Protein AF-A0A024GFX6-F1 (afdb_monomer)

Solvent-accessible surface area (backbone atoms only — not comparable to full-atom values): 13410 Å² total; per-residue (Å²): 138,88,84,83,83,80,88,78,86,77,77,86,71,63,86,70,46,44,79,55,97,94,45,76,42,75,57,79,77,68,78,72,78,70,78,73,74,73,52,73,66,58,54,52,51,52,53,50,51,52,50,54,50,50,56,48,51,53,51,51,54,51,51,52,51,52,52,48,54,50,50,52,56,51,50,51,54,49,51,52,52,52,52,52,50,50,53,52,49,54,58,47,53,54,50,50,55,50,50,52,53,52,50,52,54,51,49,54,49,51,53,53,51,52,52,53,50,55,51,52,49,53,51,51,52,53,51,52,53,52,51,54,51,52,51,52,52,49,54,49,50,55,50,52,53,51,51,52,53,51,50,51,52,49,51,55,53,53,54,66,69,62,71,79,75,75,94,71,88,74,75,86,76,79,58,72,63,56,58,52,51,51,54,50,52,56,48,52,52,51,52,51,50,52,52,52,52,51,53,51,48,54,50,51,53,51,52,52,51,51,53,53,50,53,54,53,54,53,56,53,61,56,64,67,66,73,77,79,125

Secondary structure (DSSP, 8-state):
------------PPTTEEEETTEEEE---PPP-------HHHHHHHHHHHHHHHHHHHHHHHHHHHHHHHHHHHHHHHHHHHHHHHHHHHHHHHHHHHHHHHHHHHHHHHHHHHHHHHHHHHHHHHHHHHHHHHHHHHHHHHHHHHHHHHHHHHHHHHHHHS-S-------TTSSHHHHHHHHHHHHHHHHHHHHHHHHHHHHHHHHHHHHHHHHHHHHHHHHHTTS--

Sequence (229 aa):
MNTRQTTRNSRLTPANMRRVGGGYVPIQEQPHQRTRAATPATTKTELQRLREENESLRREIGHLRASKAQTESAFTRQNDALVELSKMNEAQTVRLEQHEAEAAAQKKCIEKLAVQLKTTVAELEARTVSLKQVQTEHQHAVRLLGEYRQQLKQVSTSSLMATKGPDTEIDGDSSPNFYKKLNRALRLENDELHHKVEELRKTIEHLQRQIKQLLKSSQQTINVGSRNS

Radius of gyration: 64.63 Å; Cα contacts (8 Å, |Δi|>4): 14; chains: 1; bounding box: 142×54×161 Å

Mean predicted aligned error: 20.5 Å

Organism: NCBI:txid65357

Structure (mmCIF, N/CA/C/O backbone):
data_AF-A0A024GFX6-F1
#
_entry.id   AF-A0A024GFX6-F1
#
loop_
_atom_site.group_PDB
_atom_site.id
_atom_site.type_symbol
_atom_site.label_atom_id
_atom_site.label_alt_id
_atom_site.label_comp_id
_atom_site.label_asym_id
_atom_site.label_entity_id
_atom_site.label_seq_id
_atom_site.pdbx_PDB_ins_code
_atom_site.Cartn_x
_atom_site.Cartn_y
_atom_site.Cartn_z
_atom_site.occupancy
_atom_site.B_iso_or_equiv
_atom_site.auth_seq_id
_atom_site.auth_comp_id
_atom_site.auth_asym_id
_atom_site.auth_atom_id
_atom_site.pdbx_PDB_model_num
ATOM 1 N N . MET A 1 1 ? 54.814 -9.010 -28.041 1.00 40.53 1 MET A N 1
ATOM 2 C CA . MET A 1 1 ? 54.866 -9.731 -29.332 1.00 40.53 1 MET A CA 1
ATOM 3 C C . MET A 1 1 ? 56.294 -9.671 -29.852 1.00 40.53 1 MET A C 1
ATOM 5 O O . MET A 1 1 ? 56.828 -8.580 -29.979 1.00 40.53 1 MET A O 1
ATOM 9 N N . ASN A 1 2 ? 56.923 -10.834 -30.036 1.00 37.00 2 ASN A N 1
ATOM 10 C CA . ASN A 1 2 ? 58.347 -10.996 -30.353 1.00 37.00 2 ASN A CA 1
ATOM 11 C C . ASN A 1 2 ? 58.644 -10.745 -31.839 1.00 37.00 2 ASN A C 1
ATOM 13 O O . ASN A 1 2 ? 58.038 -11.381 -32.698 1.00 37.00 2 ASN A O 1
ATOM 17 N N . THR A 1 3 ? 59.637 -9.908 -32.136 1.00 44.75 3 THR A N 1
ATOM 18 C CA . THR A 1 3 ? 60.224 -9.734 -33.472 1.00 44.75 3 THR A CA 1
ATOM 19 C C . THR A 1 3 ? 61.519 -10.545 -33.579 1.00 44.75 3 THR A C 1
ATOM 21 O O . THR A 1 3 ? 62.541 -10.204 -32.990 1.00 44.75 3 THR A O 1
ATOM 24 N N . ARG A 1 4 ? 61.500 -11.651 -34.335 1.00 43.41 4 ARG A N 1
ATOM 25 C CA . ARG A 1 4 ? 62.720 -12.380 -34.721 1.00 43.41 4 ARG A CA 1
ATOM 26 C C . ARG A 1 4 ? 63.281 -11.785 -36.013 1.00 43.41 4 ARG A C 1
ATOM 28 O O . ARG A 1 4 ? 62.739 -12.022 -37.087 1.00 43.41 4 ARG A O 1
ATOM 35 N N . GLN A 1 5 ? 64.383 -11.047 -35.900 1.00 47.66 5 GLN A N 1
ATOM 36 C CA . GLN A 1 5 ? 65.287 -10.776 -37.018 1.00 47.66 5 GLN A CA 1
ATOM 37 C C . GLN A 1 5 ? 66.110 -12.037 -37.307 1.00 47.66 5 GLN A C 1
ATOM 39 O O . GLN A 1 5 ? 66.784 -12.559 -36.422 1.00 47.66 5 GLN A O 1
ATOM 44 N N . THR A 1 6 ? 66.072 -12.529 -38.544 1.00 42.03 6 THR A N 1
ATOM 45 C CA . THR A 1 6 ? 67.002 -13.557 -39.028 1.00 42.03 6 THR A CA 1
ATOM 46 C C . THR A 1 6 ? 68.035 -12.912 -39.941 1.00 42.03 6 THR A C 1
ATOM 48 O O . THR A 1 6 ? 67.744 -12.582 -41.091 1.00 42.03 6 THR A O 1
ATOM 51 N N . THR A 1 7 ? 69.249 -12.749 -39.425 1.00 46.62 7 THR A N 1
ATOM 52 C CA . THR A 1 7 ? 70.441 -12.316 -40.157 1.00 46.62 7 THR A CA 1
ATOM 53 C C . THR A 1 7 ? 70.895 -13.449 -41.077 1.00 46.62 7 THR A C 1
ATOM 55 O O . THR A 1 7 ? 71.325 -14.505 -40.613 1.00 46.62 7 THR A O 1
ATOM 58 N N . ARG A 1 8 ? 70.776 -13.271 -42.397 1.00 42.00 8 ARG A N 1
ATOM 59 C CA . ARG A 1 8 ? 71.297 -14.225 -43.385 1.00 42.00 8 ARG A CA 1
ATOM 60 C C . ARG A 1 8 ? 72.692 -13.769 -43.808 1.00 42.00 8 ARG A C 1
ATOM 62 O O . ARG A 1 8 ? 72.832 -12.751 -44.474 1.00 42.00 8 ARG A O 1
ATOM 69 N N . ASN A 1 9 ? 73.708 -14.537 -43.420 1.00 49.75 9 ASN A N 1
ATOM 70 C CA . ASN A 1 9 ? 75.088 -14.375 -43.878 1.00 49.75 9 ASN A CA 1
ATOM 71 C C . ASN A 1 9 ? 75.155 -14.529 -45.408 1.00 49.75 9 ASN A C 1
ATOM 73 O O . ASN A 1 9 ? 75.018 -15.640 -45.928 1.00 49.75 9 ASN A O 1
ATOM 77 N N . SER A 1 10 ? 75.368 -13.432 -46.133 1.00 49.09 10 SER A N 1
ATOM 78 C CA . SER A 1 10 ? 75.636 -13.440 -47.571 1.00 49.09 10 SER A CA 1
ATOM 79 C C . SER A 1 10 ? 77.120 -13.727 -47.812 1.00 49.09 10 SER A C 1
ATOM 81 O O . SER A 1 10 ? 77.988 -12.872 -47.653 1.00 49.09 10 SER A O 1
ATOM 83 N N . ARG A 1 11 ? 77.440 -14.961 -48.214 1.00 57.34 11 ARG A N 1
ATOM 84 C CA . ARG A 1 11 ? 78.727 -15.236 -48.865 1.00 57.34 11 ARG A CA 1
ATOM 85 C C . ARG A 1 11 ? 78.714 -14.526 -50.219 1.00 57.34 11 ARG A C 1
ATOM 87 O O . ARG A 1 11 ? 77.832 -14.793 -51.029 1.00 57.34 11 ARG A O 1
ATOM 94 N N . LEU A 1 12 ? 79.670 -13.620 -50.417 1.00 60.59 12 LEU A N 1
ATOM 95 C CA . LEU A 1 12 ? 79.887 -12.835 -51.634 1.00 60.59 12 LEU A CA 1
ATOM 96 C C . LEU A 1 12 ? 79.920 -13.746 -52.873 1.00 60.59 12 LEU A C 1
ATOM 98 O O . LEU A 1 12 ? 80.906 -14.436 -53.128 1.00 60.59 12 LEU A O 1
ATOM 102 N N . THR A 1 13 ? 78.833 -13.765 -53.638 1.00 59.84 13 THR A N 1
ATOM 103 C CA . THR A 1 13 ? 78.826 -14.264 -55.015 1.00 59.84 13 THR A CA 1
ATOM 104 C C . THR A 1 13 ? 79.427 -13.185 -55.921 1.00 59.84 13 THR A C 1
ATOM 106 O O . THR A 1 13 ? 78.958 -12.045 -55.851 1.00 59.84 13 THR A O 1
ATOM 109 N N . PRO A 1 14 ? 80.423 -13.495 -56.771 1.00 65.38 14 PRO A N 1
ATOM 110 C CA . PRO A 1 14 ? 80.901 -12.562 -57.790 1.00 65.38 14 PRO A CA 1
ATOM 111 C C . PRO A 1 14 ? 79.747 -12.120 -58.703 1.00 65.38 14 PRO A C 1
ATOM 113 O O . PRO A 1 14 ? 78.907 -12.940 -59.081 1.00 65.38 14 PRO A O 1
ATOM 116 N N . ALA A 1 15 ? 79.685 -10.827 -59.030 1.00 67.12 15 ALA A N 1
ATOM 117 C CA . ALA A 1 15 ? 78.622 -10.264 -59.863 1.00 67.12 15 ALA A CA 1
ATOM 118 C C . ALA A 1 15 ? 78.556 -10.955 -61.242 1.00 67.12 15 ALA A C 1
ATOM 120 O O . ALA A 1 15 ? 79.584 -11.312 -61.813 1.00 67.12 15 ALA A O 1
ATOM 121 N N . ASN A 1 16 ? 77.341 -11.142 -61.770 1.00 67.69 16 ASN A N 1
ATOM 122 C CA . ASN A 1 16 ? 77.052 -11.744 -63.084 1.00 67.69 16 ASN A CA 1
ATOM 123 C C . ASN A 1 16 ? 77.516 -13.199 -63.282 1.00 67.69 16 ASN A C 1
ATOM 125 O O . ASN A 1 16 ? 77.673 -13.663 -64.412 1.00 67.69 16 ASN A O 1
ATOM 129 N N . MET A 1 17 ? 77.682 -13.959 -62.197 1.00 79.25 17 MET A N 1
ATOM 130 C CA . MET A 1 17 ? 77.983 -15.388 -62.259 1.00 79.25 17 MET A CA 1
ATOM 131 C C . MET A 1 17 ? 76.970 -16.216 -61.472 1.00 79.25 17 MET A C 1
ATOM 133 O O . MET A 1 17 ? 76.543 -15.838 -60.382 1.00 79.25 17 MET A O 1
ATOM 137 N N . ARG A 1 18 ? 76.618 -17.393 -61.997 1.00 76.06 18 ARG A N 1
ATOM 138 C CA . ARG A 1 18 ? 75.815 -18.393 -61.281 1.00 76.06 18 ARG A CA 1
ATOM 139 C C . ARG A 1 18 ? 76.689 -19.571 -60.868 1.00 76.06 18 ARG A C 1
ATOM 141 O O . ARG A 1 18 ? 77.582 -19.974 -61.610 1.00 76.06 18 ARG A O 1
ATOM 148 N N . ARG A 1 19 ? 76.435 -20.150 -59.694 1.00 77.62 19 ARG A N 1
ATOM 149 C CA . ARG A 1 19 ? 77.153 -21.345 -59.233 1.00 77.62 19 ARG A CA 1
ATOM 150 C C . ARG A 1 19 ? 76.508 -22.597 -59.827 1.00 77.62 19 ARG A C 1
ATOM 152 O O . ARG A 1 19 ? 75.312 -22.802 -59.644 1.00 77.62 19 ARG A O 1
ATOM 159 N N . VAL A 1 20 ? 77.280 -23.434 -60.514 1.00 76.94 20 VAL A N 1
ATOM 160 C CA . VAL A 1 20 ? 76.805 -24.691 -61.117 1.00 76.94 20 VAL A CA 1
ATOM 161 C C . VAL A 1 20 ? 77.863 -25.764 -60.874 1.00 76.94 20 VAL A C 1
ATOM 163 O O . VAL A 1 20 ? 79.030 -25.541 -61.178 1.00 76.94 20 VAL A O 1
ATOM 166 N N . GLY A 1 21 ? 77.488 -26.896 -60.270 1.00 66.69 21 GLY A N 1
ATOM 167 C CA . GLY A 1 21 ? 78.382 -28.056 -60.122 1.00 66.69 21 GLY A CA 1
ATOM 168 C C . GLY A 1 21 ? 79.762 -27.757 -59.515 1.00 66.69 21 GLY A C 1
ATOM 169 O O . GLY A 1 21 ? 80.767 -28.213 -60.037 1.00 66.69 21 GLY A O 1
ATOM 170 N N . GLY A 1 22 ? 79.833 -26.958 -58.444 1.00 75.31 22 GLY A N 1
ATOM 171 C CA . GLY A 1 22 ? 81.088 -26.686 -57.725 1.00 75.31 22 GLY A CA 1
ATOM 172 C C . GLY A 1 22 ? 81.891 -25.462 -58.192 1.00 75.31 22 GLY A C 1
ATOM 173 O O . GLY A 1 22 ? 82.707 -24.983 -57.407 1.00 75.31 22 GLY A O 1
ATOM 174 N N . GLY A 1 23 ? 81.603 -24.890 -59.368 1.00 74.25 23 GLY A N 1
ATOM 175 C CA . GLY A 1 23 ? 82.253 -23.680 -59.901 1.00 74.25 23 GLY A CA 1
ATOM 176 C C . GLY A 1 23 ? 81.279 -22.532 -60.203 1.00 74.25 23 GLY A C 1
ATOM 177 O O . GLY A 1 23 ? 80.060 -22.708 -60.153 1.00 74.25 23 GLY A O 1
ATOM 178 N N . TYR A 1 24 ? 81.811 -21.343 -60.501 1.00 82.94 24 TYR A N 1
ATOM 179 C CA . TYR A 1 24 ? 81.032 -20.197 -60.987 1.00 82.94 24 TYR A CA 1
ATOM 180 C C . TYR A 1 24 ? 81.114 -20.119 -62.514 1.00 82.94 24 TYR A C 1
ATOM 182 O O . TYR A 1 24 ? 82.201 -20.205 -63.077 1.00 82.94 24 TYR A O 1
ATOM 190 N N . VAL A 1 25 ? 79.969 -19.936 -63.176 1.00 78.44 25 VAL A N 1
ATOM 191 C CA . VAL A 1 25 ? 79.850 -19.811 -64.640 1.00 78.44 25 VAL A CA 1
ATOM 192 C C . VAL A 1 25 ? 79.197 -18.460 -64.978 1.00 78.44 25 VAL A C 1
ATOM 194 O O . VAL A 1 25 ? 78.255 -18.081 -64.270 1.00 78.44 25 VAL A O 1
ATOM 197 N N . PRO A 1 26 ? 79.662 -17.716 -66.006 1.00 74.25 26 PRO A N 1
ATOM 198 C CA . PRO A 1 26 ? 79.054 -16.445 -66.394 1.00 74.25 26 PRO A CA 1
ATOM 199 C C . PRO A 1 26 ? 77.568 -16.618 -66.710 1.00 74.25 26 PRO A C 1
ATOM 201 O O . PRO A 1 26 ? 77.172 -17.576 -67.381 1.00 74.25 26 PRO A O 1
ATOM 204 N N . ILE A 1 27 ? 76.736 -15.705 -66.214 1.00 70.88 27 ILE A N 1
ATOM 205 C CA . ILE A 1 27 ? 75.332 -15.643 -66.611 1.00 70.88 27 ILE A CA 1
ATOM 206 C C . ILE A 1 27 ? 75.324 -15.118 -68.042 1.00 70.88 27 ILE A C 1
ATOM 208 O O . ILE A 1 27 ? 75.623 -13.954 -68.288 1.00 70.88 27 ILE A O 1
ATOM 212 N N . GLN A 1 28 ? 75.018 -15.998 -68.993 1.00 62.50 28 GLN A N 1
ATOM 213 C CA . GLN A 1 28 ? 74.707 -15.592 -70.354 1.00 62.50 28 GLN A CA 1
ATOM 214 C C . GLN A 1 28 ? 73.426 -14.758 -70.261 1.00 62.50 28 GLN A C 1
ATOM 216 O O . GLN A 1 28 ? 72.348 -15.302 -70.012 1.00 62.50 28 GLN A O 1
ATOM 221 N N . GLU A 1 29 ? 73.561 -13.434 -70.346 1.00 55.00 29 GLU A N 1
ATOM 222 C CA . GLU A 1 29 ? 72.419 -12.532 -70.404 1.00 55.00 29 GLU A CA 1
ATOM 223 C C . GLU A 1 29 ? 71.609 -12.907 -71.643 1.00 55.00 29 GLU A C 1
ATOM 225 O O . GLU A 1 29 ? 71.983 -12.610 -72.778 1.00 55.00 29 GLU A O 1
ATOM 230 N N . GLN A 1 30 ? 70.496 -13.611 -71.432 1.00 57.03 30 GLN A N 1
ATOM 231 C CA . GLN A 1 30 ? 69.455 -13.631 -72.442 1.00 57.03 30 GLN A CA 1
ATOM 232 C C . GLN A 1 30 ? 69.070 -12.170 -72.690 1.00 57.03 30 GLN A C 1
ATOM 234 O O . GLN A 1 30 ? 68.869 -11.435 -71.710 1.00 57.03 30 GLN A O 1
ATOM 239 N N . PRO A 1 31 ? 68.980 -11.729 -73.960 1.00 50.41 31 PRO A N 1
ATOM 240 C CA . PRO A 1 31 ? 68.500 -10.394 -74.259 1.00 50.41 31 PRO A CA 1
ATOM 241 C C . PRO A 1 31 ? 67.166 -10.256 -73.548 1.00 50.41 31 PRO A C 1
ATOM 243 O O . PRO A 1 31 ? 66.244 -11.043 -73.784 1.00 50.41 31 PRO A O 1
ATOM 246 N N . HIS A 1 32 ? 67.120 -9.319 -72.601 1.00 52.97 32 HIS A N 1
ATOM 247 C CA . HIS A 1 32 ? 65.930 -9.046 -71.825 1.00 52.97 32 HIS A CA 1
ATOM 248 C C . HIS A 1 32 ? 64.797 -8.910 -72.828 1.00 52.97 32 HIS A C 1
ATOM 250 O O . HIS A 1 32 ? 64.875 -8.080 -73.741 1.00 52.97 32 HIS A O 1
ATOM 256 N N . GLN A 1 33 ? 63.781 -9.767 -72.709 1.00 48.31 33 GLN A N 1
ATOM 257 C CA . GLN A 1 33 ? 62.535 -9.534 -73.409 1.00 48.31 33 GLN A CA 1
ATOM 258 C C . GLN A 1 33 ? 62.101 -8.142 -72.978 1.00 48.31 33 GLN A C 1
ATOM 260 O O . GLN A 1 33 ? 61.698 -7.933 -71.834 1.00 48.31 33 GLN A O 1
ATOM 265 N N . ARG A 1 34 ? 62.297 -7.182 -73.890 1.00 44.53 34 ARG A N 1
ATOM 266 C CA . ARG A 1 34 ? 61.761 -5.833 -73.818 1.00 44.53 34 ARG A CA 1
ATOM 267 C C . ARG A 1 34 ? 60.374 -5.962 -73.226 1.00 44.53 34 ARG A C 1
ATOM 269 O O . ARG A 1 34 ? 59.524 -6.625 -73.824 1.00 44.53 34 ARG A O 1
ATOM 276 N N . THR A 1 35 ? 60.161 -5.324 -72.082 1.00 51.91 35 THR A N 1
ATOM 277 C CA . THR A 1 35 ? 58.836 -4.972 -71.592 1.00 51.91 35 THR A CA 1
ATOM 278 C C . THR A 1 35 ? 58.085 -4.436 -72.801 1.00 51.91 35 THR A C 1
ATOM 280 O O . THR A 1 35 ? 58.444 -3.390 -73.348 1.00 51.91 35 THR A O 1
ATOM 283 N N . ARG A 1 36 ? 57.153 -5.231 -73.333 1.00 50.00 36 ARG A N 1
ATOM 284 C CA . ARG A 1 36 ? 56.400 -4.870 -74.529 1.00 50.00 36 ARG A CA 1
ATOM 285 C C . ARG A 1 36 ? 55.643 -3.613 -74.124 1.00 50.00 36 ARG A C 1
ATOM 287 O O . ARG A 1 36 ? 54.762 -3.697 -73.273 1.00 50.00 36 ARG A O 1
ATOM 294 N N . ALA A 1 37 ? 56.056 -2.451 -74.633 1.00 53.38 37 ALA A N 1
ATOM 295 C CA . ALA A 1 37 ? 55.364 -1.203 -74.357 1.00 53.38 37 ALA A CA 1
ATOM 296 C C . ALA A 1 37 ? 53.901 -1.425 -74.742 1.00 53.38 37 ALA A C 1
ATOM 298 O O . ALA A 1 37 ? 53.610 -1.757 -75.895 1.00 53.38 37 ALA A O 1
ATOM 299 N N . ALA A 1 38 ? 53.010 -1.359 -73.752 1.00 58.19 38 ALA A N 1
ATOM 300 C CA . ALA A 1 38 ? 51.589 -1.516 -73.990 1.00 58.19 38 ALA A CA 1
ATOM 301 C C . ALA A 1 38 ? 51.191 -0.501 -75.064 1.00 58.19 38 ALA A C 1
ATOM 303 O O . ALA A 1 38 ? 51.520 0.683 -74.968 1.00 58.19 38 ALA A O 1
ATOM 304 N N . THR A 1 39 ? 50.540 -0.977 -76.121 1.00 60.91 39 THR A N 1
ATOM 305 C CA . THR A 1 39 ? 50.055 -0.110 -77.187 1.00 60.91 39 THR A CA 1
ATOM 306 C C . THR A 1 39 ? 49.143 0.969 -76.578 1.00 60.91 39 THR A C 1
ATOM 308 O O . THR A 1 39 ? 48.369 0.676 -75.665 1.00 60.91 39 THR A O 1
ATOM 311 N N . PRO A 1 40 ? 49.201 2.228 -77.049 1.00 67.75 40 PRO A N 1
ATOM 312 C CA . PRO A 1 40 ? 48.464 3.347 -76.445 1.00 67.75 40 PRO A CA 1
ATOM 313 C C . PRO A 1 40 ? 46.934 3.150 -76.393 1.00 67.75 40 PRO A C 1
ATOM 315 O O . PRO A 1 40 ? 46.244 3.793 -75.606 1.00 67.75 40 PRO A O 1
ATOM 318 N N . ALA A 1 41 ? 46.385 2.234 -77.197 1.00 70.44 41 ALA A N 1
ATOM 319 C CA . ALA A 1 41 ? 44.981 1.828 -77.130 1.00 70.44 41 ALA A CA 1
ATOM 320 C C . ALA A 1 41 ? 44.655 0.975 -75.885 1.00 70.44 41 ALA A C 1
ATOM 322 O O . ALA A 1 41 ? 43.596 1.138 -75.276 1.00 70.44 41 ALA A O 1
ATOM 323 N N . THR A 1 42 ? 45.566 0.094 -75.472 1.00 78.06 42 THR A N 1
ATOM 324 C CA . THR A 1 42 ? 45.395 -0.794 -74.312 1.00 78.06 42 THR A CA 1
ATOM 325 C C . THR A 1 42 ? 45.483 -0.006 -73.011 1.00 78.06 42 THR A C 1
ATOM 327 O O . THR A 1 42 ? 44.667 -0.203 -72.117 1.00 78.06 42 THR A O 1
ATOM 330 N N . THR A 1 43 ? 46.406 0.957 -72.930 1.00 81.88 43 THR A N 1
ATOM 331 C CA . THR A 1 43 ? 46.520 1.854 -71.768 1.00 81.88 43 THR A CA 1
ATOM 332 C C . THR A 1 43 ? 45.302 2.765 -71.628 1.00 81.88 43 THR A C 1
ATOM 334 O O . THR A 1 43 ? 44.813 2.963 -70.520 1.00 81.88 43 THR A O 1
ATOM 337 N N . LYS A 1 44 ? 44.756 3.275 -72.741 1.00 86.50 44 LYS A N 1
ATOM 338 C CA . LYS A 1 44 ? 43.519 4.071 -72.744 1.00 86.50 44 LYS A CA 1
ATOM 339 C C . LYS A 1 44 ? 42.309 3.270 -72.252 1.00 86.50 44 LYS A C 1
ATOM 341 O O . LYS A 1 44 ? 41.497 3.807 -71.504 1.00 86.50 44 LYS A O 1
ATOM 346 N N . THR A 1 45 ? 42.202 2.005 -72.659 1.00 89.25 45 THR A N 1
ATOM 347 C CA . THR A 1 45 ? 41.105 1.110 -72.252 1.00 89.25 45 THR A CA 1
ATOM 348 C C . THR A 1 45 ? 41.186 0.777 -70.763 1.00 89.25 45 THR A C 1
ATOM 350 O O . THR A 1 45 ? 40.194 0.897 -70.050 1.00 89.25 45 THR A O 1
ATOM 353 N N . GLU A 1 46 ? 42.381 0.451 -70.267 1.00 91.38 46 GLU A N 1
ATOM 354 C CA . GLU A 1 46 ? 42.596 0.176 -68.842 1.00 91.38 46 GLU A CA 1
ATOM 355 C C . GLU A 1 46 ? 42.318 1.411 -67.976 1.00 91.38 46 GLU A C 1
ATOM 357 O O . GLU A 1 46 ? 41.658 1.333 -66.945 1.00 91.38 46 GLU A O 1
ATOM 362 N N . LEU A 1 47 ? 42.744 2.589 -68.432 1.00 93.12 47 LEU A N 1
ATOM 363 C CA . LEU A 1 47 ? 42.505 3.836 -67.717 1.00 93.12 47 LEU A CA 1
ATOM 364 C C . LEU A 1 47 ? 41.011 4.201 -67.665 1.00 93.12 47 LEU A C 1
ATOM 366 O O . LEU A 1 47 ? 40.553 4.766 -66.673 1.00 93.12 47 LEU A O 1
ATOM 370 N N . GLN A 1 48 ? 40.238 3.856 -68.699 1.00 94.44 48 GLN A N 1
ATOM 371 C CA . GLN A 1 48 ? 38.782 4.002 -68.687 1.00 94.44 48 GLN A CA 1
ATOM 372 C C . GLN A 1 48 ? 38.124 3.048 -67.679 1.00 94.44 48 GLN A C 1
ATOM 374 O O . GLN A 1 48 ? 37.317 3.495 -66.866 1.00 94.44 48 GLN A O 1
ATOM 379 N N . ARG A 1 49 ? 38.531 1.773 -67.661 1.00 96.00 49 ARG A N 1
ATOM 380 C CA . ARG A 1 49 ? 38.054 0.787 -66.680 1.00 96.00 49 ARG A CA 1
ATOM 381 C C . ARG A 1 49 ? 38.330 1.236 -65.243 1.00 96.00 49 ARG A C 1
ATOM 383 O O . ARG A 1 49 ? 37.435 1.196 -64.406 1.00 96.00 49 ARG A O 1
ATOM 390 N N . LEU A 1 50 ? 39.539 1.729 -64.971 1.00 96.00 50 LEU A N 1
ATOM 391 C CA . LEU A 1 50 ? 39.908 2.240 -63.648 1.00 96.00 50 LEU A CA 1
ATOM 392 C C . LEU A 1 50 ? 39.074 3.459 -63.237 1.00 96.00 50 LEU A C 1
ATOM 394 O O . LEU A 1 50 ? 38.783 3.628 -62.054 1.00 96.00 50 LEU A O 1
ATOM 398 N N . ARG A 1 51 ? 38.675 4.324 -64.179 1.00 96.19 51 ARG A N 1
ATOM 399 C CA . ARG A 1 51 ? 37.761 5.441 -63.879 1.00 96.19 51 ARG A CA 1
ATOM 400 C C . ARG A 1 51 ? 36.383 4.935 -63.474 1.00 96.19 51 ARG A C 1
ATOM 402 O O . ARG A 1 51 ? 35.846 5.403 -62.477 1.00 96.19 51 ARG A O 1
ATOM 409 N N . GLU A 1 52 ? 35.839 3.975 -64.211 1.00 96.38 52 GLU A N 1
ATOM 410 C CA . GLU A 1 52 ? 34.536 3.373 -63.911 1.00 96.38 52 GLU A CA 1
ATOM 411 C C . GLU A 1 52 ? 34.543 2.651 -62.557 1.00 96.38 52 GLU A C 1
ATOM 413 O O . GLU A 1 52 ? 33.623 2.829 -61.756 1.00 96.38 52 GLU A O 1
ATOM 418 N N . GLU A 1 53 ? 35.613 1.914 -62.253 1.00 96.81 53 GLU A N 1
ATOM 419 C CA . GLU A 1 53 ? 35.812 1.266 -60.954 1.00 96.81 53 GLU A CA 1
ATOM 420 C C . GLU A 1 53 ? 35.910 2.290 -59.816 1.00 96.81 53 GLU A C 1
ATOM 422 O O . GLU A 1 53 ? 35.227 2.151 -58.803 1.00 96.81 53 GLU A O 1
ATOM 427 N N . ASN A 1 54 ? 36.674 3.374 -59.991 1.00 97.75 54 ASN A N 1
ATOM 428 C CA . ASN A 1 54 ? 36.757 4.444 -58.993 1.00 97.75 54 ASN A CA 1
ATOM 429 C C . ASN A 1 54 ? 35.402 5.119 -58.744 1.00 97.75 54 ASN A C 1
ATOM 431 O O . ASN A 1 54 ? 35.065 5.407 -57.596 1.00 97.75 54 ASN A O 1
ATOM 435 N N . GLU A 1 55 ? 34.605 5.358 -59.786 1.00 97.19 55 GLU A N 1
ATOM 436 C CA . GLU A 1 55 ? 33.252 5.905 -59.634 1.00 97.19 55 GLU A CA 1
ATOM 437 C C . GLU A 1 55 ? 32.290 4.910 -58.967 1.00 97.19 55 GLU A C 1
ATOM 439 O O . GLU A 1 55 ? 31.388 5.310 -58.226 1.00 97.19 55 GLU A O 1
ATOM 444 N N . SER A 1 56 ? 32.478 3.605 -59.178 1.00 97.88 56 SER A N 1
ATOM 445 C CA . SER A 1 56 ? 31.756 2.570 -58.431 1.00 97.88 56 SER A CA 1
ATOM 446 C C . SER A 1 56 ? 32.125 2.594 -56.945 1.00 97.88 56 SER A C 1
ATOM 448 O O . SER A 1 56 ? 31.242 2.706 -56.095 1.00 97.88 56 SER A O 1
ATOM 450 N N . LEU A 1 57 ? 33.422 2.591 -56.626 1.00 97.81 57 LEU A N 1
ATOM 451 C CA . LEU A 1 57 ? 33.923 2.633 -55.250 1.00 97.81 57 LEU A CA 1
ATOM 452 C C . LEU A 1 57 ? 33.498 3.913 -54.523 1.00 97.81 57 LEU A C 1
ATOM 454 O O . LEU A 1 57 ? 33.129 3.869 -53.353 1.00 97.81 57 LEU A O 1
ATOM 458 N N . ARG A 1 58 ? 33.492 5.066 -55.203 1.00 97.81 58 ARG A N 1
ATOM 459 C CA . ARG A 1 58 ? 33.002 6.332 -54.632 1.00 97.81 58 ARG A CA 1
ATOM 460 C C . ARG A 1 58 ? 31.536 6.246 -54.221 1.00 97.81 58 ARG A C 1
ATOM 462 O O . ARG A 1 58 ? 31.191 6.704 -53.131 1.00 97.81 58 ARG A O 1
ATOM 469 N N . ARG A 1 59 ? 30.687 5.648 -55.063 1.00 97.88 59 ARG A N 1
ATOM 470 C CA . ARG A 1 59 ? 29.268 5.424 -54.746 1.00 97.88 59 ARG A CA 1
ATOM 471 C C . ARG A 1 59 ? 29.109 4.474 -53.565 1.00 97.88 59 ARG A C 1
ATOM 473 O O . ARG A 1 59 ? 28.375 4.793 -52.634 1.00 97.88 59 ARG A O 1
ATOM 480 N N . GLU A 1 60 ? 29.840 3.363 -53.558 1.00 98.06 60 GLU A N 1
ATOM 481 C CA . GLU A 1 60 ? 29.813 2.394 -52.459 1.00 98.06 60 GLU A CA 1
ATOM 482 C C . GLU A 1 60 ? 30.264 3.015 -51.129 1.00 98.06 60 GLU A C 1
ATOM 484 O O . GLU A 1 60 ? 29.564 2.898 -50.125 1.00 98.06 60 GLU A O 1
ATOM 489 N N . ILE A 1 61 ? 31.363 3.776 -51.121 1.00 98.06 61 ILE A N 1
ATOM 490 C CA . ILE A 1 61 ? 31.819 4.528 -49.942 1.00 98.06 61 ILE A CA 1
ATOM 491 C C . ILE A 1 61 ? 30.739 5.511 -49.473 1.00 98.06 61 ILE A C 1
ATOM 493 O O . ILE A 1 61 ? 30.519 5.652 -48.268 1.00 98.06 61 ILE A O 1
ATOM 497 N N . GLY A 1 62 ? 30.056 6.184 -50.403 1.00 98.38 62 GLY A N 1
ATOM 498 C CA . GLY A 1 62 ? 28.919 7.052 -50.096 1.00 98.38 62 GLY A CA 1
ATOM 499 C C . GLY A 1 62 ? 27.791 6.304 -49.380 1.00 98.38 62 GLY A C 1
ATOM 500 O O . GLY A 1 62 ? 27.349 6.738 -48.313 1.00 98.38 62 GLY A O 1
ATOM 501 N N . HIS A 1 63 ? 27.380 5.150 -49.910 1.00 98.25 63 HIS A N 1
ATOM 502 C CA . HIS A 1 63 ? 26.357 4.298 -49.300 1.00 98.25 63 HIS A CA 1
ATOM 503 C C . HIS A 1 63 ? 26.773 3.778 -47.920 1.00 98.25 63 HIS A C 1
ATOM 505 O O . HIS A 1 63 ? 25.990 3.872 -46.975 1.00 98.25 63 HIS A O 1
ATOM 511 N N . LEU A 1 64 ? 28.011 3.299 -47.765 1.00 98.25 64 LEU A N 1
ATOM 512 C CA . LEU A 1 64 ? 28.526 2.807 -46.484 1.00 98.25 64 LEU A CA 1
ATOM 513 C C . LEU A 1 64 ? 28.572 3.913 -45.424 1.00 98.25 64 LEU A C 1
ATOM 515 O O . LEU A 1 64 ? 28.209 3.675 -44.274 1.00 98.25 64 LEU A O 1
ATOM 519 N N . ARG A 1 65 ? 28.961 5.140 -45.795 1.00 98.31 65 ARG A N 1
ATOM 520 C CA . ARG A 1 65 ? 28.937 6.294 -44.879 1.00 98.31 65 ARG A CA 1
ATOM 521 C C . ARG A 1 65 ? 27.520 6.648 -44.436 1.00 98.31 65 ARG A C 1
ATOM 523 O O . ARG A 1 65 ? 27.310 6.878 -43.249 1.00 98.31 65 ARG A O 1
ATOM 530 N N . ALA A 1 66 ? 26.562 6.664 -45.363 1.00 98.12 66 ALA A N 1
ATOM 531 C CA . ALA A 1 66 ? 25.162 6.930 -45.042 1.00 98.12 66 ALA A CA 1
ATOM 532 C C . ALA A 1 66 ? 24.576 5.839 -44.130 1.00 98.12 66 ALA A C 1
ATOM 534 O O . ALA A 1 66 ? 23.973 6.151 -43.104 1.00 98.12 66 ALA A O 1
ATOM 535 N N . SER A 1 67 ? 24.831 4.567 -44.453 1.00 98.12 67 SER A N 1
ATOM 536 C CA . SER A 1 67 ? 24.421 3.428 -43.626 1.00 98.12 67 SER A CA 1
ATOM 537 C C . SER A 1 67 ? 25.027 3.510 -42.226 1.00 98.12 67 SER A C 1
ATOM 539 O O . SER A 1 67 ? 24.317 3.314 -41.243 1.00 98.12 67 SER A O 1
ATOM 541 N N . LYS A 1 68 ? 26.319 3.845 -42.117 1.00 98.19 68 LYS A N 1
ATOM 542 C CA . LYS A 1 68 ? 26.998 4.025 -40.831 1.00 98.19 68 LYS A CA 1
ATOM 543 C C . LYS A 1 68 ? 26.333 5.125 -39.999 1.00 98.19 68 LYS A C 1
ATOM 545 O O . LYS A 1 68 ? 25.957 4.866 -38.859 1.00 98.19 68 LYS A O 1
ATOM 550 N N . ALA A 1 69 ? 26.115 6.305 -40.579 1.00 97.88 69 ALA A N 1
ATOM 551 C CA . ALA A 1 69 ? 25.464 7.421 -39.889 1.00 97.88 69 ALA A CA 1
ATOM 552 C C . ALA A 1 69 ? 24.044 7.061 -39.413 1.00 97.88 69 ALA A C 1
ATOM 554 O O . ALA A 1 69 ? 23.643 7.412 -38.302 1.00 97.88 69 ALA A O 1
ATOM 555 N N . GLN A 1 70 ? 23.293 6.305 -40.219 1.00 98.19 70 GLN A N 1
ATOM 556 C CA . GLN A 1 70 ? 21.977 5.804 -39.831 1.00 98.19 70 GLN A CA 1
ATOM 557 C C . GLN A 1 70 ? 22.062 4.836 -38.644 1.00 98.19 70 GLN A C 1
ATOM 559 O O . GLN A 1 70 ? 21.279 4.967 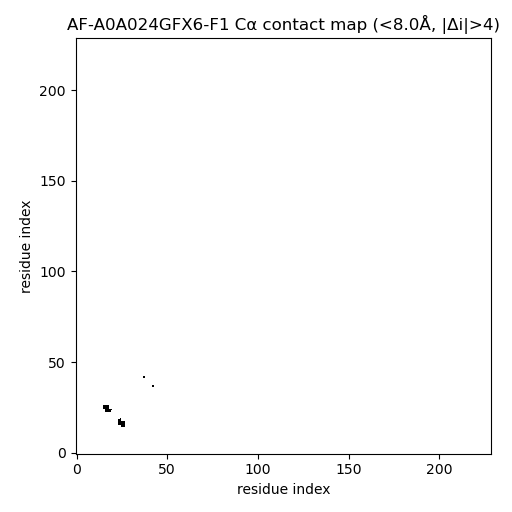-37.702 1.00 98.19 70 GLN A O 1
ATOM 564 N N . THR A 1 71 ? 23.003 3.886 -38.662 1.00 97.88 71 THR A N 1
ATOM 565 C CA . THR A 1 71 ? 23.187 2.943 -37.547 1.00 97.88 71 THR A CA 1
ATOM 566 C C . THR A 1 71 ? 23.650 3.636 -36.270 1.00 97.88 71 THR A C 1
ATOM 568 O O . THR A 1 71 ? 23.144 3.315 -35.199 1.00 97.88 71 THR A O 1
ATOM 571 N N . GLU A 1 72 ? 24.526 4.638 -36.370 1.00 98.25 72 GLU A N 1
ATOM 572 C CA . GLU A 1 72 ? 24.953 5.452 -35.228 1.00 98.25 72 GLU A CA 1
ATOM 573 C C . GLU A 1 72 ? 23.764 6.212 -34.626 1.00 98.25 72 GLU A C 1
ATOM 575 O O . GLU A 1 72 ? 23.542 6.146 -33.421 1.00 98.25 72 GLU A O 1
ATOM 580 N N . SER A 1 73 ? 22.926 6.839 -35.459 1.00 98.00 73 SER A N 1
ATOM 581 C CA . SER A 1 73 ? 21.701 7.519 -35.010 1.00 98.00 73 SER A CA 1
ATOM 582 C C . SER A 1 73 ? 20.641 6.567 -34.432 1.00 98.00 73 SER A C 1
ATOM 584 O O . SER A 1 73 ? 19.857 6.941 -33.556 1.00 98.00 73 SER A O 1
ATOM 586 N N . ALA A 1 74 ? 20.550 5.332 -34.929 1.00 98.00 74 ALA A N 1
ATOM 587 C CA . ALA A 1 74 ? 19.673 4.321 -34.341 1.00 98.00 74 ALA A CA 1
ATOM 588 C C . ALA A 1 74 ? 20.187 3.886 -32.960 1.00 98.00 74 ALA A C 1
ATOM 590 O O . ALA A 1 74 ? 19.402 3.793 -32.018 1.00 98.00 74 ALA A O 1
ATOM 591 N N . PHE A 1 75 ? 21.501 3.693 -32.831 1.00 98.38 75 PHE A N 1
ATOM 592 C CA . PHE A 1 75 ? 22.142 3.303 -31.580 1.00 98.38 75 PHE A CA 1
ATOM 593 C C . PHE A 1 75 ? 22.026 4.386 -30.501 1.00 98.38 75 PHE A C 1
ATOM 595 O O . PHE A 1 75 ? 21.723 4.068 -29.354 1.00 98.38 75 PHE A O 1
ATOM 602 N N . THR A 1 76 ? 22.183 5.669 -30.851 1.00 98.12 76 THR A N 1
ATOM 603 C CA . THR A 1 76 ? 21.976 6.766 -29.888 1.00 98.12 76 THR A CA 1
ATOM 604 C C . THR A 1 76 ? 20.544 6.779 -29.363 1.00 98.12 76 THR A C 1
ATOM 606 O O . THR A 1 76 ? 20.345 6.786 -28.155 1.00 98.12 76 THR A O 1
ATOM 609 N N . ARG A 1 77 ? 19.544 6.656 -30.248 1.00 98.19 77 ARG A N 1
ATOM 610 C CA . ARG A 1 77 ? 18.129 6.586 -29.844 1.00 98.19 77 ARG A CA 1
ATOM 611 C C . ARG A 1 77 ? 17.823 5.379 -28.962 1.00 98.19 77 ARG A C 1
ATOM 613 O O . ARG A 1 77 ? 17.017 5.483 -28.042 1.00 98.19 77 ARG A O 1
ATOM 620 N N . GLN A 1 78 ? 18.451 4.237 -29.235 1.00 98.44 78 GLN A N 1
ATOM 621 C CA . GLN A 1 78 ? 18.313 3.052 -28.393 1.00 98.44 78 GLN A CA 1
ATOM 622 C C . GLN A 1 78 ? 18.901 3.286 -26.997 1.00 98.44 78 GLN A C 1
ATOM 624 O O . GLN A 1 78 ? 18.268 2.921 -26.008 1.00 98.44 78 GLN A O 1
ATOM 629 N N . ASN A 1 79 ? 20.073 3.917 -26.904 1.00 98.31 79 ASN A N 1
ATOM 630 C CA . ASN A 1 79 ? 20.675 4.262 -25.618 1.00 98.31 79 ASN A CA 1
ATOM 631 C C . ASN A 1 79 ? 19.815 5.257 -24.836 1.00 98.31 79 ASN A C 1
ATOM 633 O O . ASN A 1 79 ? 19.600 5.046 -23.645 1.00 98.31 79 ASN A O 1
ATOM 637 N N . ASP A 1 80 ? 19.270 6.279 -25.496 1.00 98.38 80 ASP A N 1
ATOM 638 C CA . ASP A 1 80 ? 18.367 7.241 -24.857 1.00 98.38 80 ASP A CA 1
ATOM 639 C C . ASP A 1 80 ? 17.127 6.532 -24.288 1.00 98.38 80 ASP A C 1
ATOM 641 O O . ASP A 1 80 ? 16.759 6.742 -23.133 1.00 98.38 80 ASP A O 1
ATOM 645 N N . ALA A 1 81 ? 16.527 5.616 -25.056 1.00 98.44 81 ALA A N 1
ATOM 646 C CA . ALA A 1 81 ? 15.393 4.818 -24.595 1.00 98.44 81 ALA A CA 1
ATOM 647 C C . ALA A 1 81 ? 15.749 3.914 -23.402 1.00 98.44 81 ALA A C 1
ATOM 649 O O . ALA A 1 81 ? 14.960 3.797 -22.467 1.00 98.44 81 ALA A O 1
ATOM 650 N N . LEU A 1 82 ? 16.934 3.293 -23.404 1.00 98.56 82 LEU A N 1
ATOM 651 C CA . LEU A 1 82 ? 17.407 2.485 -22.276 1.00 98.56 82 LEU A CA 1
ATOM 652 C C . LEU A 1 82 ? 17.605 3.330 -21.015 1.00 98.56 82 LEU A C 1
ATOM 654 O O . LEU A 1 82 ? 17.228 2.894 -19.930 1.00 98.56 82 LEU A O 1
ATOM 658 N N . VAL A 1 83 ? 18.156 4.537 -21.147 1.00 98.50 83 VAL A N 1
ATOM 659 C CA . VAL A 1 83 ? 18.328 5.464 -20.021 1.00 98.50 83 VAL A CA 1
ATOM 660 C C . VAL A 1 83 ? 16.974 5.865 -19.434 1.00 98.50 83 VAL A C 1
ATOM 662 O O . VAL A 1 83 ? 16.806 5.826 -18.216 1.00 98.50 83 VAL A O 1
ATOM 665 N N . GLU A 1 84 ? 15.994 6.202 -20.272 1.00 98.38 84 GLU A N 1
ATOM 666 C CA . GLU A 1 84 ? 14.651 6.550 -19.797 1.00 98.38 84 GLU A CA 1
ATOM 667 C C . GLU A 1 84 ? 13.935 5.363 -19.142 1.00 98.38 84 GLU A C 1
ATOM 669 O O . GLU A 1 84 ? 13.330 5.521 -18.081 1.00 98.38 84 GLU A O 1
ATOM 674 N N . LEU A 1 85 ? 14.063 4.153 -19.697 1.00 98.50 85 LEU A N 1
ATOM 675 C CA . LEU A 1 85 ? 13.524 2.944 -19.071 1.00 98.50 85 LEU A CA 1
ATOM 676 C C . LEU A 1 85 ? 14.161 2.668 -17.705 1.00 98.50 85 LEU A C 1
ATOM 678 O O . LEU A 1 85 ? 13.442 2.323 -16.768 1.00 98.50 85 LEU A O 1
ATOM 682 N N . SER A 1 86 ? 15.475 2.856 -17.564 1.00 98.50 86 SER A N 1
ATOM 683 C CA . SER A 1 86 ? 16.162 2.717 -16.274 1.00 98.50 86 SER A CA 1
ATOM 684 C C . SER A 1 86 ? 15.640 3.720 -15.246 1.00 98.50 86 SER A C 1
ATOM 686 O O . SER A 1 86 ? 15.260 3.313 -14.151 1.00 98.50 86 SER A O 1
ATOM 688 N N . LYS A 1 87 ? 15.503 5.002 -15.616 1.00 98.50 87 LYS A N 1
ATOM 689 C CA . LYS A 1 87 ? 14.921 6.032 -14.734 1.00 98.50 87 LYS A CA 1
ATOM 690 C C . LYS A 1 87 ? 13.488 5.696 -14.324 1.00 98.50 87 LYS A C 1
ATOM 692 O O . LYS A 1 87 ? 13.114 5.856 -13.164 1.00 98.50 87 LYS A O 1
ATOM 697 N N . MET A 1 88 ? 12.669 5.230 -15.268 1.00 98.50 88 MET A N 1
ATOM 698 C CA . MET A 1 88 ? 11.296 4.813 -14.980 1.00 98.50 88 MET A CA 1
ATOM 699 C C . MET A 1 88 ? 11.251 3.631 -14.013 1.00 98.50 88 MET A C 1
ATOM 701 O O . MET A 1 88 ? 10.406 3.620 -13.119 1.00 98.50 88 MET A O 1
ATOM 705 N N . ASN A 1 89 ? 12.143 2.656 -14.189 1.00 98.50 89 ASN A N 1
ATOM 706 C CA . ASN A 1 89 ? 12.233 1.484 -13.328 1.00 98.50 89 ASN A CA 1
ATOM 707 C C . ASN A 1 89 ? 12.666 1.878 -11.908 1.00 98.50 89 ASN A C 1
ATOM 709 O O . ASN A 1 89 ? 11.993 1.532 -10.945 1.00 98.50 89 ASN A O 1
ATOM 713 N N . GLU A 1 90 ? 13.698 2.712 -11.770 1.00 98.50 90 GLU A N 1
ATOM 714 C CA . GLU A 1 90 ? 14.112 3.279 -10.479 1.00 98.50 90 GLU A CA 1
ATOM 715 C C . GLU A 1 90 ? 12.955 4.013 -9.781 1.00 98.50 90 GLU A C 1
ATOM 717 O O . GLU A 1 90 ? 12.660 3.759 -8.613 1.00 98.50 90 GLU A O 1
ATOM 722 N N . ALA A 1 91 ? 12.225 4.861 -10.511 1.00 98.31 91 ALA A N 1
ATOM 723 C CA . ALA A 1 91 ? 11.062 5.567 -9.977 1.00 98.31 91 ALA A CA 1
ATOM 724 C C . ALA A 1 91 ? 9.889 4.636 -9.613 1.00 98.31 91 ALA A C 1
ATOM 726 O O . ALA A 1 91 ? 9.047 4.989 -8.782 1.00 98.31 91 ALA A O 1
ATOM 727 N N . GLN A 1 92 ? 9.766 3.472 -10.253 1.00 98.56 92 GLN A N 1
ATOM 728 C CA . GLN A 1 92 ? 8.786 2.453 -9.873 1.00 98.56 92 GLN A CA 1
ATOM 729 C C . GLN A 1 92 ? 9.217 1.719 -8.605 1.00 98.56 92 GLN A C 1
ATOM 731 O O . GLN A 1 92 ? 8.396 1.583 -7.703 1.00 98.56 92 GLN A O 1
ATOM 736 N N . THR A 1 93 ? 10.487 1.332 -8.498 1.00 98.62 93 THR A N 1
ATOM 737 C CA . THR A 1 93 ? 11.051 0.698 -7.299 1.00 98.62 93 THR A CA 1
ATOM 738 C C . THR A 1 93 ? 10.844 1.568 -6.064 1.00 98.62 93 THR A C 1
ATOM 740 O O . THR A 1 93 ? 10.281 1.102 -5.080 1.00 98.62 93 THR A O 1
ATOM 743 N N . VAL A 1 94 ? 11.164 2.864 -6.145 1.00 98.50 94 VAL A N 1
ATOM 744 C CA . VAL A 1 94 ? 10.947 3.800 -5.027 1.00 98.50 94 VAL A CA 1
ATOM 745 C C . VAL A 1 94 ? 9.468 3.888 -4.632 1.00 98.50 94 VAL A C 1
ATOM 747 O O . VAL A 1 94 ? 9.141 3.922 -3.447 1.00 98.50 94 VAL A O 1
ATOM 750 N N . ARG A 1 95 ? 8.545 3.905 -5.603 1.00 98.56 95 ARG A N 1
ATOM 751 C CA . ARG A 1 95 ? 7.099 3.924 -5.310 1.00 98.56 95 ARG A CA 1
ATOM 752 C C . ARG A 1 95 ? 6.615 2.628 -4.667 1.00 98.56 95 ARG A C 1
ATOM 754 O O . ARG A 1 95 ? 5.746 2.676 -3.802 1.00 98.56 95 ARG A O 1
ATOM 761 N N . LEU A 1 96 ? 7.162 1.486 -5.075 1.00 98.62 96 LEU A N 1
ATOM 762 C CA . LEU A 1 96 ? 6.854 0.202 -4.451 1.00 98.62 96 LEU A CA 1
ATOM 763 C C . LEU A 1 96 ? 7.312 0.184 -2.990 1.00 98.62 96 LEU A C 1
ATOM 765 O O . LEU A 1 96 ? 6.506 -0.130 -2.121 1.00 98.62 96 LEU A O 1
ATOM 769 N N . GLU A 1 97 ? 8.539 0.621 -2.707 1.00 98.44 97 GLU A N 1
ATOM 770 C CA . GLU A 1 97 ? 9.059 0.727 -1.335 1.00 98.44 97 GLU A CA 1
ATOM 771 C C . GLU A 1 97 ? 8.203 1.662 -0.460 1.00 98.44 97 GLU A C 1
ATOM 773 O O . GLU A 1 97 ? 7.908 1.350 0.696 1.00 98.44 97 GLU A O 1
ATOM 778 N N . GLN A 1 98 ? 7.744 2.790 -1.014 1.00 98.44 98 GLN A N 1
ATOM 779 C CA . GLN A 1 98 ? 6.822 3.699 -0.323 1.00 98.44 98 GLN A CA 1
ATOM 780 C C . GLN A 1 98 ? 5.493 3.015 0.017 1.00 98.44 98 GLN A C 1
ATOM 782 O O . GLN A 1 98 ? 5.046 3.077 1.163 1.00 98.44 98 GLN A O 1
ATOM 787 N N . HIS A 1 99 ? 4.882 2.319 -0.945 1.00 98.31 99 HIS A N 1
ATOM 788 C CA . HIS A 1 99 ? 3.635 1.595 -0.708 1.00 98.31 99 HIS A CA 1
ATOM 789 C C . HIS A 1 99 ? 3.795 0.448 0.296 1.00 98.31 99 HIS A C 1
ATOM 791 O O . HIS A 1 99 ? 2.899 0.227 1.111 1.00 98.31 99 HIS A O 1
ATOM 797 N N . GLU A 1 100 ? 4.927 -0.256 0.297 1.00 98.50 100 GLU A N 1
ATOM 798 C CA . GLU A 1 100 ? 5.225 -1.278 1.306 1.00 98.50 100 GLU A CA 1
ATOM 799 C C . GLU A 1 100 ? 5.311 -0.675 2.71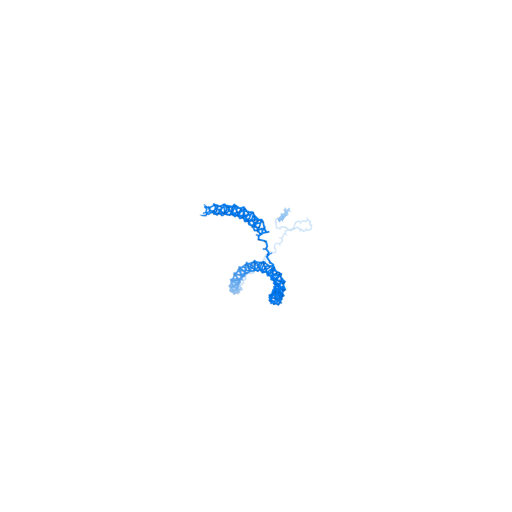4 1.00 98.50 100 GLU A C 1
ATOM 801 O O . GLU A 1 100 ? 4.726 -1.215 3.660 1.00 98.50 100 GLU A O 1
ATOM 806 N N . ALA A 1 101 ? 5.974 0.476 2.859 1.00 98.19 101 ALA A N 1
ATOM 807 C CA . ALA A 1 101 ? 6.067 1.185 4.132 1.00 98.19 101 ALA A CA 1
ATOM 808 C C . ALA A 1 101 ? 4.694 1.683 4.625 1.00 98.19 101 ALA A C 1
ATOM 810 O O . ALA A 1 101 ? 4.353 1.514 5.802 1.00 98.19 101 ALA A O 1
ATOM 811 N N . GLU A 1 102 ? 3.878 2.250 3.733 1.00 98.44 102 GLU A N 1
ATOM 812 C CA . GLU A 1 102 ? 2.506 2.674 4.034 1.00 98.44 102 GLU A CA 1
ATOM 813 C C . GLU A 1 102 ? 1.628 1.490 4.457 1.00 98.44 102 GLU A C 1
ATOM 815 O O . GLU A 1 102 ? 0.941 1.560 5.481 1.00 98.44 102 GLU A O 1
ATOM 820 N N . ALA A 1 103 ? 1.687 0.376 3.723 1.00 98.44 103 ALA A N 1
ATOM 821 C CA . ALA A 1 103 ? 0.942 -0.838 4.041 1.00 98.44 103 ALA A CA 1
ATOM 822 C C . ALA A 1 103 ? 1.361 -1.422 5.400 1.00 98.44 103 ALA A C 1
ATOM 824 O O . ALA A 1 103 ? 0.507 -1.824 6.196 1.00 98.44 103 ALA A O 1
ATOM 825 N N . ALA A 1 104 ? 2.659 -1.416 5.718 1.00 98.44 104 ALA A N 1
ATOM 826 C CA . ALA A 1 104 ? 3.162 -1.841 7.022 1.00 98.44 104 ALA A CA 1
ATOM 827 C C . ALA A 1 104 ? 2.642 -0.944 8.163 1.00 98.44 104 ALA A C 1
ATOM 829 O O . ALA A 1 104 ? 2.223 -1.448 9.212 1.00 98.44 104 ALA A O 1
ATOM 830 N N . ALA A 1 105 ? 2.610 0.377 7.958 1.00 98.25 105 ALA A N 1
ATOM 831 C CA . ALA A 1 105 ? 2.065 1.323 8.930 1.00 98.25 105 ALA A CA 1
ATOM 832 C C . ALA A 1 105 ? 0.553 1.129 9.141 1.00 98.25 105 ALA A C 1
ATOM 834 O O . ALA A 1 105 ? 0.083 1.097 10.285 1.00 98.25 105 ALA A O 1
ATOM 835 N N . GLN A 1 106 ? -0.204 0.936 8.057 1.00 98.50 106 GLN A N 1
ATOM 836 C CA . GLN A 1 106 ? -1.638 0.641 8.111 1.00 98.50 106 GLN A CA 1
ATOM 837 C C . GLN A 1 106 ? -1.912 -0.671 8.847 1.00 98.50 106 GLN A C 1
ATOM 839 O O . GLN A 1 106 ? -2.745 -0.698 9.754 1.00 98.50 106 GLN A O 1
ATOM 844 N N . LYS A 1 107 ? -1.166 -1.737 8.533 1.00 98.56 107 LYS A N 1
ATOM 845 C CA . LYS A 1 107 ? -1.275 -3.033 9.214 1.00 98.56 107 LYS A CA 1
ATOM 846 C C . LYS A 1 107 ? -1.076 -2.889 10.723 1.00 98.56 107 LYS A C 1
ATOM 848 O O . LYS A 1 107 ? -1.911 -3.352 11.496 1.00 98.56 107 LYS A O 1
ATOM 853 N N . LYS A 1 108 ? -0.034 -2.170 11.148 1.00 98.44 108 LYS A N 1
ATOM 854 C CA . LYS A 1 108 ? 0.233 -1.899 12.570 1.00 98.44 108 LYS A CA 1
ATOM 855 C C . LYS A 1 108 ? -0.913 -1.134 13.247 1.00 98.44 108 LYS A C 1
ATOM 857 O O . LYS A 1 108 ? -1.249 -1.410 14.400 1.00 98.44 108 LYS A O 1
ATOM 862 N N . CYS A 1 109 ? -1.520 -0.172 12.550 1.00 98.50 109 CYS A N 1
ATOM 863 C CA . CYS A 1 109 ? -2.683 0.564 13.051 1.00 98.50 109 CYS A CA 1
ATOM 864 C C . CYS A 1 109 ? -3.902 -0.354 13.228 1.00 98.50 109 CYS A C 1
ATOM 866 O O . CYS A 1 109 ? -4.529 -0.352 14.288 1.00 98.50 109 CYS A O 1
ATOM 868 N N . ILE A 1 110 ? -4.190 -1.187 12.225 1.00 98.62 110 ILE A N 1
ATOM 869 C CA . ILE A 1 110 ? -5.287 -2.161 12.253 1.00 98.62 110 ILE A CA 1
ATOM 870 C C . ILE A 1 110 ? -5.102 -3.153 13.405 1.00 98.62 110 ILE A C 1
ATOM 872 O O . ILE A 1 110 ? -6.045 -3.397 14.152 1.00 98.62 110 ILE A O 1
ATOM 876 N N . GLU A 1 111 ? -3.894 -3.680 13.606 1.00 98.62 111 GLU A N 1
ATOM 877 C CA . GLU A 1 111 ? -3.590 -4.591 14.716 1.00 98.62 111 GLU A CA 1
ATOM 878 C C . GLU A 1 111 ? -3.838 -3.933 16.080 1.00 98.62 111 GLU A C 1
ATOM 880 O O . GLU A 1 111 ? -4.477 -4.528 16.951 1.00 98.62 111 GLU A O 1
ATOM 885 N N . LYS A 1 112 ? -3.409 -2.676 16.257 1.00 98.62 112 LYS A N 1
ATOM 886 C CA . LYS A 1 112 ? -3.677 -1.912 17.483 1.00 98.62 112 LYS A CA 1
ATOM 887 C C . LYS A 1 112 ? -5.178 -1.732 17.721 1.00 98.62 112 LYS A C 1
ATOM 889 O O . LYS A 1 112 ? -5.647 -1.961 18.836 1.00 98.62 112 LYS A O 1
ATOM 894 N N . LEU A 1 113 ? -5.926 -1.339 16.689 1.00 98.56 113 LEU A N 1
ATOM 895 C CA . LEU A 1 113 ? -7.379 -1.165 16.767 1.00 98.56 113 LEU A CA 1
ATOM 896 C C . LEU A 1 113 ? -8.092 -2.490 17.063 1.00 98.56 113 LEU A C 1
ATOM 898 O O . LEU A 1 113 ? -9.018 -2.519 17.868 1.00 98.56 113 LEU A O 1
ATOM 902 N N . ALA A 1 114 ? -7.630 -3.598 16.483 1.00 98.62 114 ALA A N 1
ATOM 903 C CA . ALA A 1 114 ? -8.181 -4.924 16.736 1.00 98.62 114 ALA A CA 1
ATOM 904 C C . ALA A 1 114 ? -7.993 -5.357 18.198 1.00 98.62 114 ALA A C 1
ATOM 906 O O . ALA A 1 114 ? -8.911 -5.921 18.793 1.00 98.62 114 ALA A O 1
ATOM 907 N N . VAL A 1 115 ? -6.833 -5.070 18.799 1.00 98.62 115 VAL A N 1
ATOM 908 C CA . VAL A 1 115 ? -6.604 -5.315 20.232 1.00 98.62 115 VAL A CA 1
ATOM 909 C C . VAL A 1 115 ? -7.530 -4.448 21.082 1.00 98.62 115 VAL A C 1
ATOM 911 O O . VAL A 1 115 ? -8.182 -4.972 21.980 1.00 98.62 115 VAL A O 1
ATOM 914 N N . GLN A 1 116 ? -7.651 -3.152 20.773 1.00 98.69 116 GLN A N 1
ATOM 915 C CA . GLN A 1 116 ? -8.558 -2.255 21.496 1.00 98.69 116 GLN A CA 1
ATOM 916 C C . GLN A 1 116 ? -10.011 -2.733 21.431 1.00 98.69 116 GLN A C 1
ATOM 918 O O . GLN A 1 116 ? -10.679 -2.766 22.459 1.00 98.69 116 GLN A O 1
ATOM 923 N N . LEU A 1 117 ? -10.477 -3.158 20.255 1.00 98.62 117 LEU A N 1
ATOM 924 C CA . LEU A 1 117 ? -11.831 -3.671 20.071 1.00 98.62 117 LEU A CA 1
ATOM 925 C C . LEU A 1 117 ? -12.079 -4.949 20.883 1.00 98.62 117 LEU A C 1
ATOM 927 O O . LEU A 1 117 ? -13.132 -5.098 21.492 1.00 98.62 117 LEU A O 1
ATOM 931 N N . LYS A 1 118 ? -11.107 -5.867 20.935 1.00 98.56 118 LYS A N 1
ATOM 932 C CA . LYS A 1 118 ? -11.220 -7.073 21.771 1.00 98.56 118 LYS A CA 1
ATOM 933 C C . LYS A 1 118 ? -11.342 -6.722 23.252 1.00 98.56 118 LYS A C 1
ATOM 935 O O . LYS A 1 118 ? -12.186 -7.291 23.940 1.00 98.56 118 LYS A O 1
ATOM 940 N N . THR A 1 119 ? -10.533 -5.779 23.732 1.00 98.50 119 THR A N 1
ATOM 941 C CA . THR A 1 119 ? -10.588 -5.337 25.130 1.00 98.50 119 THR A CA 1
ATOM 942 C C . THR A 1 119 ? -11.921 -4.670 25.455 1.00 98.50 119 THR A C 1
ATOM 944 O O . THR A 1 119 ? -12.542 -5.018 26.455 1.00 98.50 119 THR A O 1
ATOM 947 N N . THR A 1 120 ? -12.414 -3.766 24.602 1.00 98.50 120 THR A N 1
ATOM 948 C CA . THR A 1 120 ? -13.695 -3.086 24.848 1.00 98.50 120 THR A CA 1
ATOM 949 C C . THR A 1 120 ? -14.879 -4.048 24.811 1.00 98.50 120 THR A C 1
ATOM 951 O O . THR A 1 120 ? -15.795 -3.905 25.617 1.00 98.50 120 THR A O 1
ATOM 954 N N . VAL A 1 121 ? -14.858 -5.057 23.934 1.00 98.69 121 VAL A N 1
ATOM 955 C CA . VAL A 1 121 ? -15.873 -6.121 23.922 1.00 98.69 121 VAL A CA 1
ATOM 956 C C . VAL A 1 121 ? -15.870 -6.888 25.245 1.00 98.69 121 VAL A C 1
ATOM 958 O O . VAL A 1 121 ? -16.924 -7.013 25.865 1.00 98.69 121 VAL A O 1
ATOM 961 N N . ALA A 1 122 ? -14.702 -7.315 25.732 1.00 98.50 122 ALA A N 1
ATOM 962 C CA . ALA A 1 122 ? -14.599 -8.019 27.012 1.00 98.50 122 ALA A CA 1
ATOM 963 C C . ALA A 1 122 ? -15.091 -7.160 28.198 1.00 98.50 122 ALA A C 1
ATOM 965 O O . ALA A 1 122 ? -15.800 -7.645 29.081 1.00 98.50 122 ALA A O 1
ATOM 966 N N . GLU A 1 123 ? -14.771 -5.863 28.208 1.00 98.62 123 GLU A N 1
ATOM 967 C CA . GLU A 1 123 ? -15.270 -4.926 29.223 1.00 98.62 123 GLU A CA 1
ATOM 968 C C . GLU A 1 123 ? -16.798 -4.764 29.173 1.00 98.62 123 GLU A C 1
ATOM 970 O O . GLU A 1 123 ? -17.453 -4.700 30.218 1.00 98.62 123 GLU A O 1
ATOM 975 N N . LEU A 1 124 ? -17.388 -4.706 27.976 1.00 98.50 124 LEU A N 1
ATOM 976 C CA . LEU A 1 124 ? -18.840 -4.612 27.801 1.00 98.50 124 LEU A CA 1
ATOM 977 C C . LEU A 1 124 ? -19.559 -5.888 28.246 1.00 98.50 124 LEU A C 1
ATOM 979 O O . LEU A 1 124 ? -20.611 -5.805 28.886 1.00 98.50 124 LEU A O 1
ATOM 983 N N . GLU A 1 125 ? -18.992 -7.059 27.965 1.00 98.56 125 GLU A N 1
ATOM 984 C CA . GLU A 1 125 ? -19.508 -8.341 28.452 1.00 98.56 125 GLU A CA 1
ATOM 985 C C . GLU A 1 125 ? -19.495 -8.389 29.985 1.00 98.56 125 GLU A C 1
ATOM 987 O O . GLU A 1 125 ? -20.521 -8.688 30.603 1.00 98.56 125 GLU A O 1
ATOM 992 N N . ALA A 1 126 ? -18.385 -7.987 30.614 1.00 98.50 126 ALA A N 1
ATOM 993 C CA . ALA A 1 126 ? -18.272 -7.913 32.070 1.00 98.50 126 ALA A CA 1
ATOM 994 C C . ALA A 1 126 ? -19.304 -6.950 32.689 1.00 98.50 126 ALA A C 1
ATOM 996 O O . ALA A 1 126 ? -19.986 -7.295 33.659 1.00 98.50 126 ALA A O 1
ATOM 997 N N . ARG A 1 127 ? -19.484 -5.760 32.098 1.00 98.25 127 ARG A N 1
ATOM 998 C CA . ARG A 1 127 ? -20.515 -4.799 32.532 1.00 98.25 127 ARG A CA 1
ATOM 999 C C . ARG A 1 127 ? -21.926 -5.350 32.366 1.00 98.25 127 ARG A C 1
ATOM 1001 O O . ARG A 1 127 ? -22.770 -5.112 33.224 1.00 98.25 127 ARG A O 1
ATOM 1008 N N . THR A 1 128 ? -22.182 -6.111 31.305 1.00 98.56 128 THR A N 1
ATOM 1009 C CA . THR A 1 128 ? -23.484 -6.749 31.070 1.00 98.56 128 THR A CA 1
ATOM 1010 C C . THR A 1 128 ? -23.802 -7.781 32.150 1.00 98.56 128 THR A C 1
ATOM 1012 O O . THR A 1 128 ? -24.929 -7.825 32.645 1.00 98.56 128 THR A O 1
ATOM 1015 N N . VAL A 1 129 ? -22.818 -8.589 32.557 1.00 98.38 129 VAL A N 1
ATOM 1016 C CA . VAL A 1 129 ? -22.972 -9.539 33.672 1.00 98.38 129 VAL A CA 1
ATOM 1017 C C . VAL A 1 129 ? -23.247 -8.798 34.983 1.00 98.38 129 VAL A C 1
ATOM 1019 O O . VAL A 1 129 ? -24.215 -9.120 35.671 1.00 98.38 129 VAL A O 1
ATOM 1022 N N . SER A 1 130 ? -22.459 -7.765 35.293 1.00 98.31 130 SER A N 1
ATOM 1023 C CA . SER A 1 130 ? -22.648 -6.953 36.502 1.00 98.31 130 SER A CA 1
ATOM 1024 C C . SER A 1 130 ? -24.026 -6.280 36.543 1.00 98.31 130 SER A C 1
ATOM 1026 O O . SER A 1 130 ? -24.703 -6.322 37.569 1.00 98.31 130 SER A O 1
ATOM 1028 N N . LEU A 1 131 ? -24.502 -5.737 35.418 1.00 98.44 131 LEU A N 1
ATOM 1029 C CA . LEU A 1 131 ? -25.828 -5.126 35.330 1.00 98.44 131 LEU A CA 1
ATOM 1030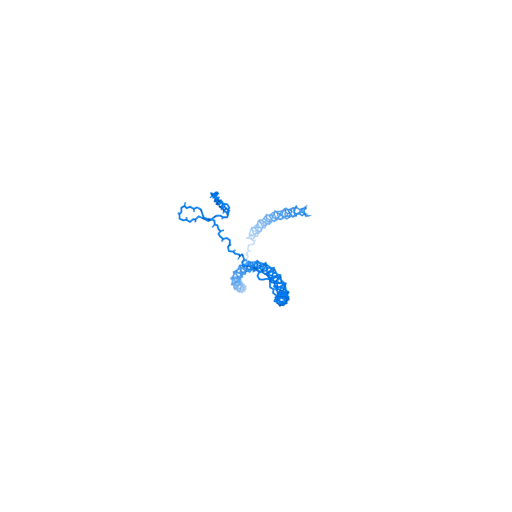 C C . LEU A 1 131 ? -26.944 -6.136 35.622 1.00 98.44 131 LEU A C 1
ATOM 1032 O O . LEU A 1 131 ? -27.873 -5.820 36.365 1.00 98.44 131 LEU A O 1
ATOM 1036 N N . LYS A 1 132 ? -26.844 -7.359 35.082 1.00 98.44 132 LYS A N 1
ATOM 1037 C CA . LYS A 1 132 ? -27.801 -8.435 35.384 1.00 98.44 132 LYS A CA 1
ATOM 1038 C C . LYS A 1 132 ? -27.816 -8.765 36.875 1.00 98.44 132 LYS A C 1
ATOM 1040 O O . LYS A 1 132 ? -28.893 -8.925 37.441 1.00 98.44 132 LYS A O 1
ATOM 1045 N N . GLN A 1 133 ? -26.651 -8.817 37.519 1.00 98.25 133 GLN A N 1
ATOM 1046 C CA . GLN A 1 133 ? -26.560 -9.057 38.959 1.00 98.25 133 GLN A CA 1
ATOM 1047 C C . GLN A 1 133 ? -27.263 -7.948 39.758 1.00 98.25 133 GLN A C 1
ATOM 1049 O O . GLN A 1 133 ? -28.164 -8.240 40.546 1.00 98.25 133 GLN A O 1
ATOM 1054 N N . VAL A 1 134 ? -26.947 -6.679 39.486 1.00 98.19 134 VAL A N 1
ATOM 1055 C CA . VAL A 1 134 ? -27.596 -5.530 40.143 1.00 98.19 134 VAL A CA 1
ATOM 1056 C C . VAL A 1 134 ? -29.112 -5.542 39.917 1.00 98.19 134 VAL A C 1
ATOM 1058 O O . VAL A 1 134 ? -29.884 -5.248 40.828 1.00 98.19 134 VAL A O 1
ATOM 1061 N N . GLN A 1 135 ? -29.570 -5.936 38.727 1.00 98.44 135 GLN A N 1
ATOM 1062 C CA . GLN A 1 135 ? -30.995 -6.075 38.435 1.00 98.44 135 GLN A CA 1
ATOM 1063 C C . GLN A 1 135 ? -31.661 -7.148 39.310 1.00 98.44 135 GLN A C 1
ATO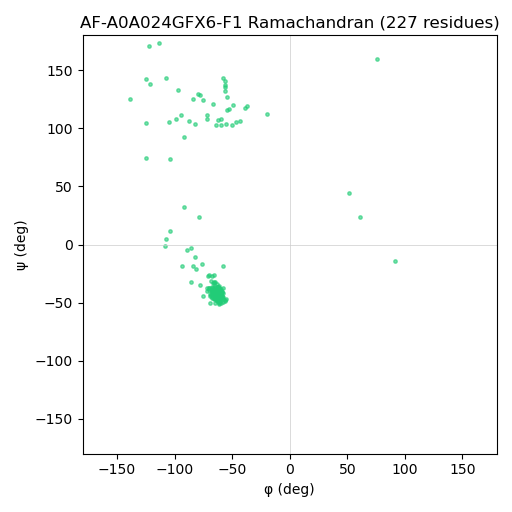M 1065 O O . GLN A 1 135 ? -32.762 -6.922 39.817 1.00 98.44 135 GLN A O 1
ATOM 1070 N N . THR A 1 136 ? -31.006 -8.293 39.528 1.00 98.12 136 THR A N 1
ATOM 1071 C CA . THR A 1 136 ? -31.533 -9.338 40.422 1.00 98.12 136 THR A CA 1
ATOM 1072 C C . THR A 1 136 ? -31.553 -8.900 41.888 1.00 98.12 136 THR A C 1
ATOM 1074 O O . THR A 1 136 ? -32.547 -9.129 42.579 1.00 98.12 136 THR A O 1
ATOM 1077 N N . GLU A 1 137 ? -30.517 -8.199 42.352 1.00 97.81 137 GLU A N 1
ATOM 1078 C CA . GLU A 1 137 ? -30.453 -7.638 43.708 1.00 97.81 137 GLU A CA 1
ATOM 1079 C C . GLU A 1 137 ? -31.546 -6.584 43.925 1.00 97.81 137 GLU A C 1
ATOM 1081 O O . GLU A 1 137 ? -32.229 -6.585 44.951 1.00 97.81 137 GLU A O 1
ATOM 1086 N N . HIS A 1 138 ? -31.789 -5.733 42.925 1.00 97.81 138 HIS A N 1
ATOM 1087 C CA . HIS A 1 138 ? -32.877 -4.762 42.956 1.00 97.81 138 HIS A CA 1
ATOM 1088 C C . HIS A 1 138 ? -34.250 -5.442 43.046 1.00 97.81 138 HIS A C 1
ATOM 1090 O O . HIS A 1 138 ? -35.069 -5.065 43.885 1.00 97.81 138 HIS A O 1
ATOM 1096 N N . GLN A 1 139 ? -34.503 -6.478 42.238 1.00 98.19 139 GLN A N 1
ATOM 1097 C CA . GLN A 1 139 ? -35.748 -7.255 42.310 1.00 98.19 139 GLN A CA 1
ATOM 1098 C C . GLN A 1 139 ? -35.946 -7.900 43.687 1.00 98.19 139 GLN A C 1
ATOM 1100 O O . GLN A 1 139 ? -37.060 -7.903 44.215 1.00 98.19 139 GLN A O 1
ATOM 1105 N N . HIS A 1 140 ? -34.871 -8.417 44.285 1.00 98.12 140 HIS A N 1
ATOM 1106 C CA . HIS A 1 140 ? -34.897 -8.956 45.640 1.00 98.12 140 HIS A CA 1
ATOM 1107 C C . HIS A 1 140 ? -35.239 -7.874 46.678 1.00 98.12 140 HIS A C 1
ATOM 1109 O O . HIS A 1 140 ? -36.143 -8.068 47.489 1.00 98.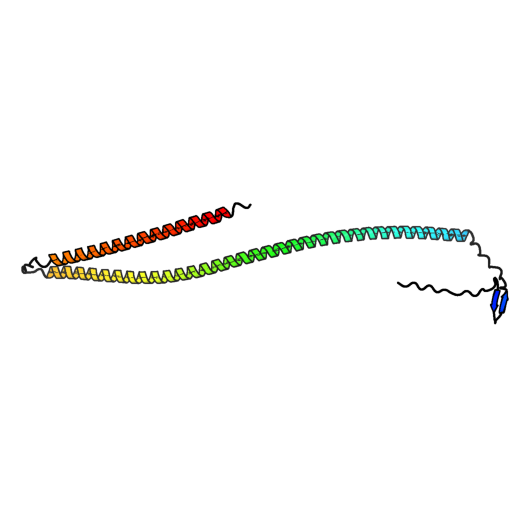12 140 HIS A O 1
ATOM 1115 N N . ALA A 1 141 ? -34.588 -6.709 46.618 1.00 97.75 141 ALA A N 1
ATOM 1116 C CA . ALA A 1 141 ? -34.856 -5.594 47.527 1.00 97.75 141 ALA A CA 1
ATOM 1117 C C . ALA A 1 141 ? -36.305 -5.084 47.424 1.00 97.75 141 ALA A C 1
ATOM 1119 O O . ALA A 1 141 ? -36.943 -4.817 48.443 1.00 97.75 141 ALA A O 1
ATOM 1120 N N . VAL A 1 142 ? -36.857 -4.999 46.208 1.00 98.19 142 VAL A N 1
ATOM 1121 C CA . VAL A 1 142 ? -38.264 -4.629 45.980 1.00 98.19 142 VAL A CA 1
ATOM 1122 C C . VAL A 1 142 ? -39.216 -5.632 46.635 1.00 98.19 142 VAL A C 1
ATOM 1124 O O . VAL A 1 142 ? -40.193 -5.220 47.264 1.00 98.19 142 VAL A O 1
ATOM 1127 N N . ARG A 1 143 ? -38.926 -6.935 46.532 1.00 98.25 143 ARG A N 1
ATOM 1128 C CA . ARG A 1 143 ? -39.720 -7.984 47.189 1.00 98.25 143 ARG A CA 1
ATOM 1129 C C . ARG A 1 143 ? -39.696 -7.830 48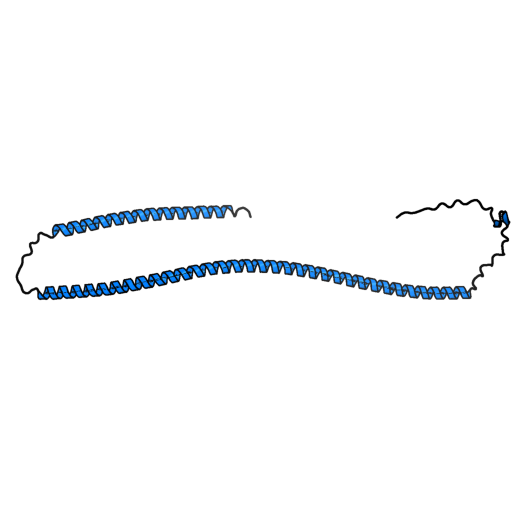.710 1.00 98.25 143 ARG A C 1
ATOM 1131 O O . ARG A 1 143 ? -40.760 -7.753 49.320 1.00 98.25 143 ARG A O 1
ATOM 1138 N N . LEU A 1 144 ? -38.504 -7.688 49.293 1.00 97.81 144 LEU A N 1
ATOM 1139 C CA . LEU A 1 144 ? -38.310 -7.536 50.738 1.00 97.81 144 LEU A CA 1
ATOM 1140 C C . LEU A 1 144 ? -39.027 -6.289 51.288 1.00 97.81 144 LEU A C 1
ATOM 1142 O O . LEU A 1 144 ? -39.686 -6.336 52.324 1.00 97.81 144 LEU A O 1
ATOM 1146 N N . LEU A 1 145 ? -38.975 -5.166 50.562 1.00 97.31 145 LEU A N 1
ATOM 1147 C CA . LEU A 1 145 ? -39.732 -3.958 50.911 1.00 97.31 145 LEU A CA 1
ATOM 1148 C C . LEU A 1 145 ? -41.250 -4.186 50.884 1.00 97.31 145 LEU A C 1
ATOM 1150 O O . LEU A 1 145 ? -41.974 -3.615 51.704 1.00 97.31 145 LEU A O 1
ATOM 1154 N N . GLY A 1 146 ? -41.743 -5.002 49.950 1.00 97.25 146 GLY A N 1
ATOM 1155 C CA . GLY A 1 146 ? -43.140 -5.429 49.907 1.00 97.25 146 GLY A CA 1
ATOM 1156 C C . GLY A 1 146 ? -43.540 -6.219 51.155 1.00 97.25 146 GLY A C 1
ATOM 1157 O O . GLY A 1 146 ? -44.559 -5.905 51.774 1.00 97.25 146 GLY A O 1
ATOM 1158 N N . GLU A 1 147 ? -42.703 -7.174 51.562 1.00 96.69 147 GLU A N 1
ATOM 1159 C CA . GLU A 1 147 ? -42.895 -7.979 52.774 1.00 96.69 147 GLU A CA 1
ATOM 1160 C C . GLU A 1 147 ? -42.919 -7.100 54.031 1.00 96.69 147 GLU A C 1
ATOM 1162 O O . GLU A 1 147 ? -43.874 -7.169 54.807 1.00 96.69 147 GLU A O 1
ATOM 1167 N N . TYR A 1 148 ? -41.949 -6.193 54.199 1.00 96.75 148 TYR A N 1
ATOM 1168 C CA . TYR A 1 148 ? -41.930 -5.266 55.337 1.00 96.75 148 TYR A CA 1
ATOM 1169 C C . TYR A 1 148 ? -43.154 -4.348 55.371 1.00 96.75 148 TYR A C 1
ATOM 1171 O O . TYR A 1 148 ? -43.728 -4.121 56.437 1.00 96.75 148 TYR A O 1
ATOM 1179 N N . ARG A 1 149 ? -43.609 -3.842 54.216 1.00 96.25 149 ARG A N 1
ATOM 1180 C CA . ARG A 1 149 ? -44.855 -3.058 54.138 1.00 96.25 149 ARG A CA 1
ATOM 1181 C C . ARG A 1 149 ? -46.069 -3.874 54.576 1.00 96.25 149 ARG A C 1
ATOM 1183 O O . ARG A 1 149 ? -46.960 -3.324 55.222 1.00 96.25 149 ARG A O 1
ATOM 1190 N N . GLN A 1 150 ? -46.129 -5.157 54.226 1.00 95.19 150 GLN A N 1
ATOM 1191 C CA . GLN A 1 150 ? -47.216 -6.040 54.641 1.00 95.19 150 GLN A CA 1
ATOM 1192 C C . GLN A 1 150 ? -47.161 -6.333 56.144 1.00 95.19 150 GLN A C 1
ATOM 1194 O O . GLN A 1 150 ? -48.192 -6.228 56.807 1.00 95.19 150 GLN A O 1
ATOM 1199 N N . GLN A 1 151 ? -45.976 -6.617 56.690 1.00 94.88 151 GLN A N 1
ATOM 1200 C CA . GLN A 1 151 ? -45.768 -6.805 58.130 1.00 94.88 151 GLN A CA 1
ATOM 1201 C C . GLN A 1 151 ? -46.182 -5.562 58.925 1.00 94.88 151 GLN A C 1
ATOM 1203 O O . GLN A 1 151 ? -46.931 -5.674 59.891 1.00 94.88 151 GLN A O 1
ATOM 1208 N N . LEU A 1 152 ? -45.781 -4.366 58.480 1.00 93.06 152 LEU A N 1
ATOM 1209 C CA . LEU A 1 152 ? -46.198 -3.099 59.091 1.00 93.06 152 LEU A CA 1
ATOM 1210 C C . LEU A 1 152 ? -47.720 -2.942 59.104 1.00 93.06 152 LEU A C 1
ATOM 1212 O O . LEU A 1 152 ? -48.292 -2.631 60.145 1.00 93.06 152 LEU A O 1
ATOM 1216 N N . LYS A 1 153 ? -48.389 -3.212 57.974 1.00 93.38 153 LYS A N 1
ATOM 1217 C CA . LYS A 1 153 ? -49.857 -3.180 57.910 1.00 93.38 153 LYS A CA 1
ATOM 1218 C C . LYS A 1 153 ? -50.490 -4.162 58.895 1.00 93.38 153 LYS A C 1
ATOM 1220 O O . LYS A 1 153 ? -51.426 -3.774 59.585 1.00 93.38 153 LYS A O 1
ATOM 1225 N N . GLN A 1 154 ? -49.970 -5.389 58.982 1.00 90.12 154 GLN A N 1
ATOM 1226 C CA . GLN A 1 154 ? -50.464 -6.408 59.911 1.00 90.12 154 GLN A CA 1
ATOM 1227 C C . GLN A 1 154 ? -50.303 -5.975 61.372 1.00 90.12 154 GLN A C 1
ATOM 1229 O O . GLN A 1 154 ? -51.266 -6.051 62.128 1.00 90.12 154 GLN A O 1
ATOM 1234 N N . VAL A 1 155 ? -49.132 -5.464 61.765 1.00 86.12 155 VAL A N 1
ATOM 1235 C CA . VAL A 1 155 ? -48.888 -4.962 63.128 1.00 86.12 155 VAL A CA 1
ATOM 1236 C C . VAL A 1 155 ? -49.805 -3.783 63.453 1.00 86.12 155 VAL A C 1
ATOM 1238 O O . VAL A 1 155 ? -50.390 -3.760 64.533 1.00 86.12 155 VAL A O 1
ATOM 1241 N N . SER A 1 156 ? -50.009 -2.846 62.521 1.00 82.06 156 SER A N 1
ATOM 1242 C CA . SER A 1 156 ? -50.971 -1.753 62.707 1.00 82.06 156 SER A CA 1
ATOM 1243 C C . SER A 1 156 ? -52.401 -2.262 62.904 1.00 82.06 156 SER A C 1
ATOM 1245 O O . SER A 1 156 ? -53.094 -1.780 63.795 1.00 82.06 156 SER A O 1
ATOM 1247 N N . THR A 1 157 ? -52.850 -3.260 62.134 1.00 76.06 157 THR A N 1
ATOM 1248 C CA . THR A 1 157 ? -54.189 -3.851 62.312 1.00 76.06 157 THR A CA 1
ATOM 1249 C C . THR A 1 157 ? -54.323 -4.666 63.599 1.00 76.06 157 THR A C 1
ATOM 1251 O O . THR A 1 157 ? -55.350 -4.574 64.264 1.00 76.06 157 THR A O 1
ATOM 1254 N N . SER A 1 158 ? -53.292 -5.420 63.992 1.00 73.50 158 SER A N 1
ATOM 1255 C CA . SER A 1 158 ? -53.284 -6.209 65.231 1.00 73.50 158 SER A CA 1
ATOM 1256 C C . SER A 1 158 ? -53.221 -5.317 66.472 1.00 73.50 158 SER A C 1
ATOM 1258 O O . SER A 1 158 ? -53.899 -5.591 67.456 1.00 73.50 158 SER A O 1
ATOM 1260 N N . SER A 1 159 ? -52.474 -4.211 66.412 1.00 57.47 159 SER A N 1
ATOM 1261 C CA . SER A 1 159 ? -52.454 -3.181 67.456 1.00 57.47 159 SER A CA 1
ATOM 1262 C C . SER A 1 159 ? -53.823 -2.513 67.610 1.00 57.47 159 SER A C 1
ATOM 1264 O O . SER A 1 159 ? -54.271 -2.332 68.735 1.00 57.47 159 SER A O 1
ATOM 1266 N N . LEU A 1 160 ? -54.532 -2.237 66.508 1.00 54.53 160 LEU A N 1
ATOM 1267 C CA . LEU A 1 160 ? -55.884 -1.664 66.545 1.00 54.53 160 LEU A CA 1
ATOM 1268 C C . LEU A 1 160 ? -56.953 -2.646 67.068 1.00 54.53 160 LEU A C 1
ATOM 1270 O O . LEU A 1 160 ? -57.976 -2.220 67.592 1.00 54.53 160 LEU A O 1
ATOM 1274 N N . MET A 1 161 ? -56.734 -3.957 66.923 1.00 48.66 161 MET A N 1
ATOM 1275 C CA . MET A 1 161 ? -57.615 -5.006 67.462 1.00 48.66 161 MET A CA 1
ATOM 1276 C C . MET A 1 161 ? -57.321 -5.328 68.939 1.00 48.66 161 MET A C 1
ATOM 1278 O O . MET A 1 161 ? -58.182 -5.875 69.623 1.00 48.66 161 MET A O 1
ATOM 1282 N N . ALA A 1 162 ? -56.140 -4.957 69.448 1.00 44.91 162 ALA A N 1
ATOM 1283 C CA . ALA A 1 162 ? -55.742 -5.134 70.846 1.00 44.91 162 ALA A CA 1
ATOM 1284 C C . ALA A 1 162 ? -56.186 -3.983 71.779 1.00 44.91 162 ALA A C 1
ATOM 1286 O O . ALA A 1 162 ? -55.985 -4.068 72.986 1.00 44.91 162 ALA A O 1
ATOM 1287 N N . THR A 1 163 ? -56.821 -2.918 71.271 1.00 41.00 163 THR A N 1
ATOM 1288 C CA . THR A 1 163 ? -57.218 -1.735 72.067 1.00 41.00 163 THR A CA 1
ATOM 1289 C C . THR A 1 163 ? -58.631 -1.788 72.667 1.00 41.00 163 THR A C 1
ATOM 1291 O O . THR A 1 163 ? -59.253 -0.751 72.898 1.00 41.00 163 THR A O 1
ATOM 1294 N N . LYS A 1 164 ? -59.133 -2.974 73.037 1.00 43.25 164 LYS A N 1
ATOM 1295 C CA . LYS A 1 164 ? -60.202 -3.078 74.052 1.00 43.25 164 LYS A CA 1
ATOM 1296 C C . LYS A 1 164 ? -59.648 -3.549 75.409 1.00 43.25 164 LYS A C 1
ATOM 1298 O O . LYS A 1 164 ? -59.924 -4.664 75.828 1.00 43.25 164 LYS A O 1
ATOM 1303 N N . GLY A 1 165 ? -58.941 -2.619 76.070 1.00 35.53 165 GLY A N 1
ATOM 1304 C CA . GLY A 1 165 ? -58.758 -2.453 77.530 1.00 35.53 165 GLY A CA 1
ATOM 1305 C C . GLY A 1 165 ? -57.808 -3.411 78.281 1.00 35.53 165 GLY A C 1
ATOM 1306 O O . GLY A 1 165 ? -57.575 -4.515 77.797 1.00 35.53 165 GLY A O 1
ATOM 1307 N N . PRO A 1 166 ? -57.309 -3.051 79.491 1.00 46.88 166 PRO A N 1
ATOM 1308 C CA . PRO A 1 166 ? -57.450 -1.798 80.245 1.00 46.88 166 PRO A CA 1
ATOM 1309 C C . PRO A 1 166 ? -56.123 -1.023 80.404 1.00 46.88 166 PRO A C 1
ATOM 1311 O O . PRO A 1 166 ? -55.048 -1.500 80.040 1.00 46.88 166 PRO A O 1
ATOM 1314 N N . ASP A 1 167 ? -56.235 0.186 80.954 1.00 47.84 167 ASP A N 1
ATOM 1315 C CA . ASP A 1 167 ? -55.138 1.062 81.366 1.00 47.84 167 ASP A CA 1
ATOM 1316 C C . ASP A 1 167 ? -53.978 0.288 81.998 1.00 47.84 167 ASP A C 1
ATOM 1318 O O . ASP A 1 167 ? -54.113 -0.348 83.043 1.00 47.84 167 ASP A O 1
ATOM 1322 N N . THR A 1 168 ? -52.816 0.353 81.360 1.00 42.25 168 THR A N 1
ATOM 1323 C CA . THR A 1 168 ? -51.555 0.053 82.029 1.00 42.25 168 THR A CA 1
ATOM 1324 C C . THR A 1 168 ? -50.665 1.263 81.844 1.00 42.25 168 THR A C 1
ATOM 1326 O O . THR A 1 168 ? -50.157 1.532 80.756 1.00 42.25 168 THR A O 1
ATOM 1329 N N . GLU A 1 169 ? -50.549 2.024 82.929 1.00 49.28 169 GLU A N 1
ATOM 1330 C CA . GLU A 1 169 ? -49.470 2.966 83.172 1.00 49.28 169 GLU A CA 1
ATOM 1331 C C . GLU A 1 169 ? -48.144 2.268 82.849 1.00 49.28 169 GLU A C 1
ATOM 1333 O O . GLU A 1 169 ? -47.683 1.396 83.585 1.00 49.28 169 GLU A O 1
ATOM 1338 N N . ILE A 1 170 ? -47.540 2.614 81.712 1.00 47.00 170 ILE A N 1
ATOM 1339 C CA . ILE A 1 170 ? -46.142 2.282 81.457 1.00 47.00 170 ILE A CA 1
ATOM 1340 C C . ILE A 1 170 ? -45.335 3.475 81.943 1.00 47.00 170 ILE A C 1
ATOM 1342 O O . ILE A 1 170 ? -45.147 4.471 81.246 1.00 47.00 170 ILE A O 1
ATOM 1346 N N . ASP A 1 171 ? -44.941 3.321 83.199 1.00 39.84 171 ASP A N 1
ATOM 1347 C CA . ASP A 1 171 ? -43.834 3.946 83.902 1.00 39.84 171 ASP A CA 1
ATOM 1348 C C . ASP A 1 171 ? -42.760 4.516 82.951 1.00 39.84 171 ASP A C 1
ATOM 1350 O O . ASP A 1 171 ? -42.081 3.806 82.199 1.00 39.84 171 ASP A O 1
ATOM 1354 N N . GLY A 1 172 ? -42.657 5.845 82.948 1.00 45.50 172 GLY A N 1
ATOM 1355 C CA . GLY A 1 172 ? -41.930 6.657 81.973 1.00 45.50 172 GLY A CA 1
ATOM 1356 C C . GLY A 1 172 ? -40.414 6.724 82.162 1.00 45.50 172 GLY A C 1
ATOM 1357 O O . GLY A 1 172 ? -39.804 7.673 81.675 1.00 45.50 172 GLY A O 1
ATOM 1358 N N . ASP A 1 173 ? -39.785 5.749 82.822 1.00 46.16 173 ASP A N 1
ATOM 1359 C CA . ASP A 1 173 ? -38.388 5.877 83.272 1.00 46.16 173 ASP A CA 1
ATOM 1360 C C . ASP A 1 173 ? -37.347 5.029 82.514 1.00 46.16 173 ASP A C 1
ATOM 1362 O O . ASP A 1 173 ? -36.142 5.172 82.734 1.00 46.16 173 ASP A O 1
ATOM 1366 N N . SER A 1 174 ? -37.737 4.214 81.524 1.00 54.81 174 SER A N 1
ATOM 1367 C CA . SER A 1 174 ? -36.760 3.399 80.764 1.00 54.81 174 SER A CA 1
ATOM 1368 C C . SER A 1 174 ? -36.162 4.081 79.515 1.00 54.81 174 SER A C 1
ATOM 1370 O O . SER A 1 174 ? -35.255 3.557 78.865 1.00 54.81 174 SER A O 1
ATOM 1372 N N . SER A 1 175 ? -36.624 5.282 79.156 1.00 54.41 175 SER A N 1
ATOM 1373 C CA . SER A 1 175 ? -36.307 5.916 77.863 1.00 54.41 175 SER A CA 1
ATOM 1374 C C . SER A 1 175 ? -35.109 6.895 77.791 1.00 54.41 175 SER A C 1
ATOM 1376 O O . SER A 1 175 ? -34.593 7.099 76.691 1.00 54.41 175 SER A O 1
ATOM 1378 N N . PRO A 1 176 ? -34.548 7.488 78.869 1.00 57.81 176 PRO A N 1
ATOM 1379 C CA . PRO A 1 176 ? -33.473 8.482 78.706 1.00 57.81 176 PRO A CA 1
ATOM 1380 C C . PRO A 1 176 ? -32.134 7.894 78.237 1.00 57.81 176 PRO A C 1
ATOM 1382 O O . PRO A 1 176 ? -31.312 8.593 77.642 1.00 57.81 176 PRO A O 1
ATOM 1385 N N . ASN A 1 177 ? -31.870 6.620 78.538 1.00 67.12 177 ASN A N 1
ATOM 1386 C CA . ASN A 1 177 ? -30.538 6.029 78.392 1.00 67.12 177 ASN A CA 1
ATOM 1387 C C . ASN A 1 177 ? -30.277 5.495 76.971 1.00 67.12 177 ASN A C 1
ATOM 1389 O O . ASN A 1 177 ? -29.155 5.579 76.472 1.00 67.12 177 ASN A O 1
ATOM 1393 N N . PHE A 1 178 ? -31.311 5.005 76.281 1.00 76.94 178 PHE A N 1
ATOM 1394 C CA . PHE A 1 178 ? -31.191 4.513 74.906 1.00 76.94 178 PHE A CA 1
ATOM 1395 C C . PHE A 1 178 ? -30.922 5.652 73.916 1.00 76.94 178 PHE A C 1
ATOM 1397 O O . PHE A 1 178 ? -29.934 5.609 73.184 1.00 76.94 178 PHE A O 1
ATOM 1404 N N . TYR A 1 179 ? -31.722 6.722 73.957 1.00 75.62 179 TYR A N 1
ATOM 1405 C CA . TYR A 1 179 ? -31.540 7.873 73.065 1.00 75.62 179 TYR A CA 1
ATOM 1406 C C . TYR A 1 179 ? -30.219 8.609 73.305 1.00 75.62 179 TYR A C 1
ATOM 1408 O O . TYR A 1 179 ? -29.614 9.114 72.357 1.00 75.62 179 TYR A O 1
ATOM 1416 N N . LYS A 1 180 ? -29.722 8.632 74.550 1.00 79.81 180 LYS A N 1
ATOM 1417 C CA . LYS A 1 180 ? -28.379 9.144 74.862 1.00 79.81 180 LYS A CA 1
ATOM 1418 C C . LYS A 1 180 ? -27.279 8.268 74.258 1.00 79.81 180 LYS A C 1
ATOM 1420 O O . LYS A 1 180 ? -26.333 8.807 73.688 1.00 79.81 180 LYS A O 1
ATOM 1425 N N . LYS A 1 181 ? -27.401 6.937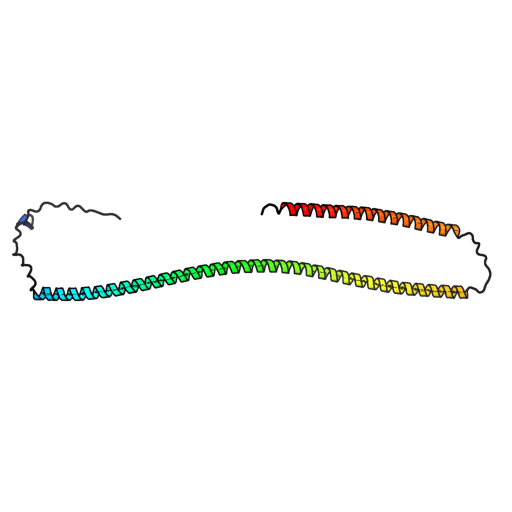 74.339 1.00 85.25 181 LYS A N 1
ATOM 1426 C CA . LYS A 1 181 ? -26.443 5.999 73.726 1.00 85.25 181 LYS A CA 1
ATOM 1427 C C . LYS A 1 181 ? -26.456 6.079 72.198 1.00 85.25 181 LYS A C 1
ATOM 1429 O O . LYS A 1 181 ? -25.385 6.149 71.605 1.00 85.25 181 LYS A O 1
ATOM 1434 N N . LEU A 1 182 ? -27.634 6.153 71.580 1.00 82.38 182 LEU A N 1
ATOM 1435 C CA . LEU A 1 182 ? -27.783 6.293 70.130 1.00 82.38 182 LEU A CA 1
ATOM 1436 C C . LEU A 1 182 ? -27.184 7.611 69.623 1.00 82.38 182 LEU A C 1
ATOM 1438 O O . LEU A 1 182 ? -26.379 7.602 68.699 1.00 82.38 182 LEU A O 1
ATOM 1442 N N . ASN A 1 183 ? -27.492 8.736 70.278 1.00 85.44 183 ASN A N 1
ATOM 1443 C CA . ASN A 1 183 ? -26.885 10.023 69.927 1.00 85.44 183 ASN A CA 1
ATOM 1444 C C . ASN A 1 183 ? -25.362 10.016 70.095 1.00 85.44 183 ASN A C 1
ATOM 1446 O O . ASN A 1 183 ? -24.655 10.635 69.304 1.00 85.44 183 ASN A O 1
ATOM 1450 N N . ARG A 1 184 ? -24.837 9.320 71.110 1.00 90.12 184 ARG A N 1
ATOM 1451 C CA . ARG A 1 184 ? -23.389 9.178 71.295 1.00 90.12 184 ARG A CA 1
ATOM 1452 C C . ARG A 1 184 ? -22.751 8.348 70.178 1.00 90.12 184 ARG A C 1
ATOM 1454 O O . ARG A 1 184 ? -21.699 8.742 69.692 1.00 90.12 184 ARG A O 1
ATOM 1461 N N . ALA A 1 185 ? -23.382 7.251 69.762 1.00 89.69 185 ALA A N 1
ATOM 1462 C CA . ALA A 1 185 ? -22.898 6.416 68.663 1.00 89.69 185 ALA A CA 1
ATOM 1463 C C . ALA A 1 185 ? -22.890 7.178 67.328 1.00 89.69 185 ALA A C 1
ATOM 1465 O O . ALA A 1 185 ? -21.867 7.203 66.654 1.00 89.69 185 ALA A O 1
ATOM 1466 N N . LEU A 1 186 ? -23.979 7.888 67.013 1.00 91.56 186 LEU A N 1
ATOM 1467 C CA . LEU A 1 186 ? -24.081 8.693 65.792 1.00 91.56 186 LEU A CA 1
ATOM 1468 C C . LEU A 1 186 ? -23.053 9.829 65.749 1.00 91.56 186 LEU A C 1
ATOM 1470 O O . LEU A 1 186 ? -22.523 10.131 64.686 1.00 91.56 186 LEU A O 1
ATOM 1474 N N . ARG A 1 187 ? -22.746 10.458 66.892 1.00 93.44 187 ARG A N 1
ATOM 1475 C CA . ARG A 1 187 ? -21.687 11.479 66.962 1.00 93.44 187 ARG A CA 1
ATOM 1476 C C . ARG A 1 187 ? -20.311 10.892 66.667 1.00 93.44 187 ARG A C 1
ATOM 1478 O O . ARG A 1 187 ? -19.595 11.460 65.858 1.00 93.44 187 ARG A O 1
ATOM 1485 N N . LEU A 1 188 ? -19.981 9.748 67.267 1.00 93.19 188 LEU A N 1
ATOM 1486 C CA . LEU A 1 188 ? -18.698 9.079 67.033 1.00 93.19 188 LEU A CA 1
ATOM 1487 C C . LEU A 1 188 ? -18.537 8.637 65.574 1.00 93.19 188 LEU A C 1
ATOM 1489 O O . LEU A 1 188 ? -17.472 8.825 64.996 1.00 93.19 188 LEU A O 1
ATOM 1493 N N . GLU A 1 189 ? -19.595 8.096 64.968 1.00 92.75 189 GLU A N 1
ATOM 1494 C CA . GLU A 1 189 ? -19.586 7.713 63.554 1.00 92.75 189 GLU A CA 1
ATOM 1495 C C . GLU A 1 189 ? -19.412 8.934 62.639 1.00 92.75 189 GLU A C 1
ATOM 1497 O O . GLU A 1 189 ? -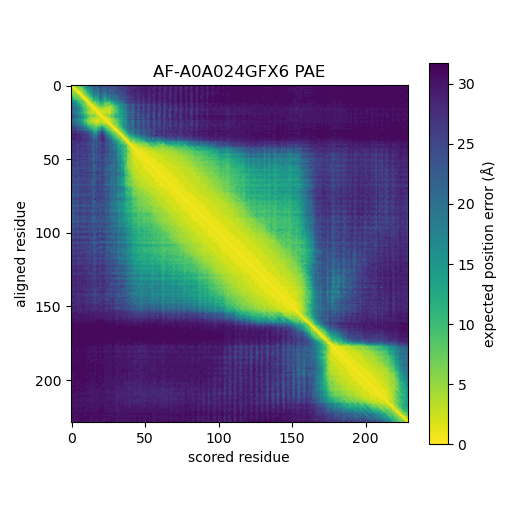18.647 8.893 61.677 1.00 92.75 189 GLU A O 1
ATOM 1502 N N . ASN A 1 190 ? -20.064 10.052 62.968 1.00 94.19 190 ASN A N 1
ATOM 1503 C CA . ASN A 1 190 ? -19.925 11.294 62.214 1.00 94.19 190 ASN A CA 1
ATOM 1504 C C . ASN A 1 190 ? -18.511 11.892 62.345 1.00 94.19 190 ASN A C 1
ATOM 1506 O O . ASN A 1 190 ? -17.922 12.309 61.349 1.00 94.19 190 ASN A O 1
ATOM 1510 N N . ASP A 1 191 ? -17.919 11.852 63.541 1.00 95.12 191 ASP A N 1
ATOM 1511 C CA . ASP A 1 191 ? -16.533 12.275 63.773 1.00 95.12 191 ASP A CA 1
ATOM 1512 C C . ASP A 1 191 ? -15.535 11.398 62.985 1.00 95.12 191 ASP A C 1
ATOM 1514 O O . ASP A 1 191 ? -14.594 11.911 62.371 1.00 95.12 191 ASP A O 1
ATOM 1518 N N . GLU A 1 192 ? -15.759 10.080 62.929 1.00 94.00 192 GLU A N 1
ATOM 1519 C CA . GLU A 1 192 ? -14.932 9.151 62.147 1.00 94.00 192 GLU A CA 1
ATOM 1520 C C . GLU A 1 192 ? -15.058 9.400 60.635 1.00 94.00 192 GLU A C 1
ATOM 1522 O O . GLU A 1 192 ? -14.058 9.391 59.908 1.00 94.00 192 GLU A O 1
ATOM 1527 N N . LEU A 1 193 ? -16.273 9.665 60.147 1.00 95.50 193 LEU A N 1
ATOM 1528 C CA . LEU A 1 193 ? -16.511 10.031 58.750 1.00 95.50 193 LEU A CA 1
ATOM 1529 C C . LEU A 1 193 ? -15.826 11.351 58.395 1.00 95.50 193 LEU A C 1
ATOM 1531 O O . LEU A 1 193 ? -15.160 11.427 57.361 1.00 95.50 193 LEU A O 1
ATOM 1535 N N . HIS A 1 194 ? -15.914 12.364 59.258 1.00 95.06 194 HIS A N 1
ATOM 1536 C CA . HIS A 1 194 ? -15.201 13.625 59.070 1.00 95.06 194 HIS A CA 1
ATOM 1537 C C . HIS A 1 194 ? -13.684 13.422 59.006 1.00 95.06 194 HIS A C 1
ATOM 1539 O O . HIS A 1 194 ? -13.028 14.000 58.135 1.00 95.06 194 HIS A O 1
ATOM 1545 N N . HIS A 1 195 ? -13.127 12.553 59.853 1.00 95.44 195 HIS A N 1
ATOM 1546 C CA . HIS A 1 195 ? -11.707 12.219 59.804 1.00 95.44 195 HIS A CA 1
ATOM 1547 C C . HIS A 1 195 ? -11.309 11.551 58.475 1.00 95.44 195 HIS A C 1
ATOM 1549 O O . HIS A 1 195 ? -10.339 11.969 57.840 1.00 95.44 195 HIS A O 1
ATOM 1555 N N . LYS A 1 196 ? -12.092 10.572 57.998 1.00 95.50 196 LYS A N 1
ATOM 1556 C CA . LYS A 1 196 ? -11.854 9.902 56.703 1.00 95.50 196 LYS A CA 1
ATOM 1557 C C . LYS A 1 196 ? -11.958 10.863 55.518 1.00 95.50 196 LYS A C 1
ATOM 1559 O O . LYS A 1 196 ? -11.160 10.774 54.586 1.00 95.50 196 LYS A O 1
ATOM 1564 N N . VAL A 1 197 ? -12.912 11.792 55.550 1.00 94.88 197 VAL A N 1
ATOM 1565 C CA . VAL A 1 197 ? -13.061 12.828 54.517 1.00 94.88 197 VAL A CA 1
ATOM 1566 C C . VAL A 1 197 ? -11.826 13.728 54.465 1.00 94.88 197 VAL A C 1
ATOM 1568 O O . VAL A 1 197 ? -11.342 14.028 53.374 1.00 94.88 197 VAL A O 1
ATOM 1571 N N . GLU A 1 198 ? -11.277 14.116 55.614 1.00 95.31 198 GLU A N 1
ATOM 1572 C CA . GLU A 1 198 ? -10.095 14.979 55.662 1.00 95.31 198 GLU A CA 1
ATOM 1573 C C . GLU A 1 198 ? -8.825 14.255 55.176 1.00 95.31 198 GLU A C 1
ATOM 1575 O O . GLU A 1 198 ? -8.021 14.831 54.440 1.00 95.31 198 GLU A O 1
ATOM 1580 N N . GLU A 1 199 ? -8.668 12.966 55.486 1.00 95.00 199 GLU A N 1
ATOM 1581 C CA . GLU A 1 199 ? -7.584 12.132 54.942 1.00 95.00 199 GLU A CA 1
ATOM 1582 C C . GLU A 1 199 ? -7.677 11.973 53.414 1.00 95.00 199 GLU A C 1
ATOM 1584 O O . GLU A 1 199 ? -6.682 12.125 52.692 1.00 95.00 199 GLU A O 1
ATOM 1589 N N . LEU A 1 200 ? -8.886 11.754 52.887 1.00 95.19 200 LEU A N 1
ATOM 1590 C CA . LEU A 1 200 ? -9.115 11.720 51.441 1.00 95.19 200 LEU A CA 1
ATOM 1591 C C . LEU A 1 200 ? -8.809 13.075 50.795 1.00 95.19 200 LEU A C 1
ATOM 1593 O O . LEU A 1 200 ? -8.195 13.122 49.727 1.00 95.19 200 LEU A O 1
ATOM 1597 N N . ARG A 1 201 ? -9.163 14.181 51.455 1.00 96.69 201 ARG A N 1
ATOM 1598 C CA . ARG A 1 201 ? -8.870 15.538 50.981 1.00 96.69 201 ARG A CA 1
ATOM 1599 C C . ARG A 1 201 ? -7.368 15.784 50.856 1.00 96.69 201 ARG A C 1
ATOM 1601 O O . ARG A 1 201 ? -6.916 16.205 49.791 1.00 96.69 201 ARG A O 1
ATOM 1608 N N . LYS A 1 202 ? -6.585 15.444 51.886 1.00 95.50 202 LYS A N 1
ATOM 1609 C CA . LYS A 1 202 ? -5.112 15.522 51.847 1.00 95.50 202 LYS A CA 1
ATOM 1610 C C . LYS A 1 202 ? -4.529 14.674 50.718 1.00 95.50 202 LYS A C 1
ATOM 1612 O O . LYS A 1 202 ? -3.627 15.124 50.009 1.00 95.50 202 LYS A O 1
ATOM 1617 N N . THR A 1 203 ? -5.060 13.467 50.523 1.00 95.19 203 THR A N 1
ATOM 1618 C CA . THR A 1 203 ? -4.627 12.558 49.451 1.00 95.19 203 THR A CA 1
ATOM 1619 C C . THR A 1 203 ? -4.881 13.163 48.069 1.00 95.19 203 THR A C 1
ATOM 1621 O O . THR A 1 203 ? -3.983 13.193 47.226 1.00 95.19 203 THR A O 1
ATOM 1624 N N . ILE A 1 204 ? -6.075 13.719 47.847 1.00 93.81 204 ILE A N 1
ATOM 1625 C CA . ILE A 1 204 ? -6.433 14.395 46.593 1.00 93.81 204 ILE A CA 1
ATOM 1626 C C . ILE A 1 204 ? -5.519 15.599 46.349 1.00 93.81 204 ILE A C 1
ATOM 1628 O O . ILE A 1 204 ? -5.000 15.755 45.244 1.00 93.81 204 ILE A O 1
ATOM 1632 N N . GLU A 1 205 ? -5.269 16.426 47.364 1.00 95.25 205 GLU A N 1
ATOM 1633 C CA . GLU A 1 205 ? -4.347 17.556 47.237 1.00 95.25 205 GLU A CA 1
ATOM 1634 C C . GLU A 1 205 ? -2.926 17.112 46.877 1.00 95.25 205 GLU A C 1
ATOM 1636 O O . GLU A 1 205 ? -2.273 17.747 46.045 1.00 95.25 205 GLU A O 1
ATOM 1641 N N . HIS A 1 206 ? -2.439 16.022 47.475 1.00 94.06 206 HIS A N 1
ATOM 1642 C CA . HIS A 1 206 ? -1.129 15.464 47.157 1.00 94.06 206 HIS A CA 1
ATOM 1643 C C . HIS A 1 206 ? -1.044 15.025 45.688 1.00 94.06 206 HIS A C 1
ATOM 1645 O O . HIS A 1 206 ? -0.130 15.443 44.972 1.00 94.06 206 HIS A O 1
ATOM 1651 N N . LEU A 1 207 ? -2.033 14.264 45.210 1.00 94.06 207 LEU A N 1
ATOM 1652 C CA . LEU A 1 207 ? -2.107 13.819 43.816 1.00 94.06 207 LEU A CA 1
ATOM 1653 C C . LEU A 1 207 ? -2.214 15.002 42.843 1.00 94.06 207 LEU A C 1
ATOM 1655 O O . LEU A 1 207 ? -1.529 15.039 41.822 1.00 94.06 207 LEU A O 1
ATOM 1659 N N . GLN A 1 208 ? -3.001 16.027 43.178 1.00 93.75 208 GLN A N 1
ATOM 1660 C CA . GLN A 1 208 ? -3.097 17.245 42.370 1.00 93.75 208 GLN A CA 1
ATOM 1661 C C . GLN A 1 208 ? -1.760 17.996 42.277 1.00 93.75 208 GLN A C 1
ATOM 1663 O O . GLN A 1 208 ? -1.428 18.531 41.215 1.00 93.75 208 GLN A O 1
ATOM 1668 N N . ARG A 1 209 ? -0.968 18.039 43.359 1.00 92.81 209 ARG A N 1
ATOM 1669 C CA . ARG A 1 209 ? 0.385 18.623 43.336 1.00 92.81 209 ARG A CA 1
ATOM 1670 C C . ARG A 1 209 ? 1.328 17.805 42.452 1.00 92.81 209 ARG A C 1
ATOM 1672 O O . ARG A 1 209 ? 2.052 18.409 41.661 1.00 92.81 209 ARG A O 1
ATOM 1679 N N . GLN A 1 210 ? 1.281 16.473 42.525 1.00 91.81 210 GLN A N 1
ATOM 1680 C CA . GLN A 1 210 ? 2.079 15.593 41.662 1.00 91.81 210 GLN A CA 1
ATOM 1681 C C . GLN A 1 210 ? 1.740 15.785 40.177 1.00 91.81 210 GLN A C 1
ATOM 1683 O O . GLN A 1 210 ? 2.639 15.985 39.363 1.00 91.81 210 GLN A O 1
ATOM 1688 N N . ILE A 1 211 ? 0.451 15.826 39.824 1.00 90.62 211 ILE A N 1
ATOM 1689 C CA . ILE A 1 211 ? 0.003 16.073 38.444 1.00 90.62 211 ILE A CA 1
ATOM 1690 C C . ILE A 1 211 ? 0.501 17.438 37.949 1.00 90.62 211 ILE A C 1
ATOM 1692 O O . ILE A 1 211 ? 1.041 17.541 36.849 1.00 90.62 211 ILE A O 1
ATOM 1696 N N . LYS A 1 212 ? 0.390 18.492 38.770 1.00 90.12 212 LYS A N 1
ATOM 1697 C CA . LYS A 1 212 ? 0.914 19.825 38.421 1.00 90.12 212 LYS A CA 1
ATOM 1698 C C . LYS A 1 212 ? 2.432 19.824 38.211 1.00 90.12 212 LYS A C 1
ATOM 1700 O O . LYS A 1 212 ? 2.909 20.537 37.332 1.00 90.12 212 LYS A O 1
ATOM 1705 N N . GLN A 1 213 ? 3.191 19.060 38.998 1.00 87.25 213 GLN A N 1
ATOM 1706 C CA . GLN A 1 213 ? 4.641 18.927 38.822 1.00 87.25 213 GLN A CA 1
ATOM 1707 C C . GLN A 1 213 ? 4.996 18.181 37.529 1.00 87.25 213 GLN A C 1
ATOM 1709 O O . GLN A 1 213 ? 5.852 18.659 36.788 1.00 87.25 213 GLN A O 1
ATOM 1714 N N . LEU A 1 214 ? 4.299 17.082 37.215 1.00 84.88 214 LEU A N 1
ATOM 1715 C CA . LEU A 1 214 ? 4.490 16.322 35.973 1.00 84.88 214 LEU A CA 1
ATOM 1716 C C . LEU A 1 214 ? 4.166 17.150 34.720 1.00 84.88 214 LEU A C 1
ATOM 1718 O O . LEU A 1 214 ? 4.889 17.099 33.728 1.00 84.88 214 LEU A O 1
ATOM 1722 N N . LEU A 1 215 ? 3.108 17.963 34.765 1.00 82.06 215 LEU A N 1
ATOM 1723 C CA . LEU A 1 215 ? 2.762 18.857 33.656 1.00 82.06 215 LEU A CA 1
ATOM 1724 C C . LEU A 1 215 ? 3.811 19.966 33.460 1.00 82.06 215 LEU A C 1
ATOM 1726 O O . LEU A 1 215 ? 4.149 20.296 32.323 1.00 82.06 215 LEU A O 1
ATOM 1730 N N .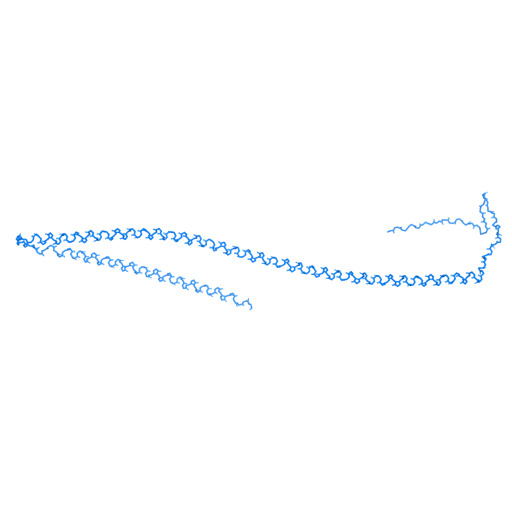 LYS A 1 216 ? 4.371 20.512 34.550 1.00 80.19 216 LYS A N 1
ATOM 1731 C CA . LYS A 1 216 ? 5.448 21.515 34.480 1.00 80.19 216 LYS A CA 1
ATOM 1732 C C . LYS A 1 216 ? 6.760 20.937 33.940 1.00 80.19 216 LYS A C 1
ATOM 1734 O O . LYS A 1 216 ? 7.407 21.594 33.126 1.00 80.19 216 LYS A O 1
ATOM 1739 N N . SER A 1 217 ? 7.151 19.730 34.357 1.00 73.62 217 SER A N 1
ATOM 1740 C CA . SER A 1 217 ? 8.370 19.083 33.849 1.00 73.62 217 SER A CA 1
ATOM 1741 C C . SER A 1 217 ? 8.239 18.698 32.372 1.00 73.62 217 SER A C 1
ATOM 1743 O O . SER A 1 217 ? 9.173 18.909 31.600 1.00 73.62 217 SER A O 1
ATOM 1745 N N . SER A 1 218 ? 7.057 18.248 31.939 1.00 66.19 218 SER A N 1
ATOM 1746 C CA . SER A 1 218 ? 6.770 17.969 30.527 1.00 66.19 218 SER A CA 1
ATOM 1747 C C . SER A 1 218 ? 6.885 19.222 29.641 1.00 66.19 218 SER A C 1
ATOM 1749 O O . SER A 1 218 ? 7.526 19.176 28.590 1.00 66.19 218 SER A O 1
ATOM 1751 N N . GLN A 1 219 ? 6.378 20.379 30.084 1.00 62.19 219 GLN A N 1
ATOM 1752 C CA . GLN A 1 219 ? 6.514 21.641 29.337 1.00 62.19 219 GLN A CA 1
ATOM 1753 C C . GLN A 1 219 ? 7.965 22.140 29.241 1.00 62.19 219 GLN A C 1
ATOM 1755 O O . GLN A 1 219 ? 8.350 22.710 28.219 1.00 62.19 219 GLN A O 1
ATOM 1760 N N . GLN A 1 220 ? 8.798 21.895 30.258 1.00 57.94 220 GLN A N 1
ATOM 1761 C CA . GLN A 1 220 ? 10.226 22.225 30.190 1.00 57.94 220 GLN A CA 1
ATOM 1762 C C . GLN A 1 220 ? 10.969 21.358 29.169 1.00 57.94 220 GLN A C 1
ATOM 1764 O O . GLN A 1 220 ? 11.782 21.899 28.428 1.00 57.94 220 GLN A O 1
ATOM 1769 N N . THR A 1 221 ? 10.650 20.063 29.051 1.00 54.25 221 THR A N 1
ATOM 1770 C CA . THR A 1 221 ? 11.283 19.178 28.051 1.00 54.25 221 THR A CA 1
ATOM 1771 C C . THR A 1 221 ? 10.927 19.522 26.601 1.00 54.25 221 THR A C 1
ATOM 1773 O O . THR A 1 221 ? 11.741 19.301 25.710 1.00 54.25 221 THR A O 1
ATOM 1776 N N . ILE A 1 222 ? 9.760 20.129 26.357 1.00 54.66 222 ILE A N 1
ATOM 1777 C CA . ILE A 1 222 ? 9.331 20.551 25.012 1.00 54.66 222 ILE A CA 1
ATOM 1778 C C . ILE A 1 222 ? 10.036 21.853 24.587 1.00 54.66 222 ILE A C 1
ATOM 1780 O O . ILE A 1 222 ? 10.415 22.000 23.428 1.00 54.66 222 ILE A O 1
ATOM 1784 N N . ASN A 1 223 ? 10.311 22.770 25.522 1.00 51.03 223 ASN A N 1
ATOM 1785 C CA . ASN A 1 223 ? 10.971 24.045 25.208 1.00 51.03 223 ASN A CA 1
ATOM 1786 C C . ASN A 1 223 ? 12.489 23.947 24.965 1.00 51.03 223 ASN A C 1
ATOM 1788 O O . ASN A 1 223 ? 13.057 24.862 24.371 1.00 51.03 223 ASN A O 1
ATOM 1792 N N . VAL A 1 224 ? 13.163 22.861 25.370 1.00 53.25 224 VAL A N 1
ATOM 1793 C CA . VAL A 1 224 ? 14.595 22.660 25.041 1.00 53.25 224 VAL A CA 1
ATOM 1794 C C . VAL A 1 224 ? 14.793 22.093 23.628 1.00 53.25 224 VAL A C 1
ATOM 1796 O O . VAL A 1 224 ? 15.860 22.265 23.047 1.00 53.25 224 VAL A O 1
ATOM 1799 N N . GLY A 1 225 ? 13.766 21.461 23.047 1.00 47.62 225 GLY A N 1
ATOM 1800 C CA . GLY A 1 225 ? 13.826 20.858 21.710 1.00 47.62 225 GLY A CA 1
ATOM 1801 C C . GLY A 1 225 ? 13.603 21.827 20.542 1.00 47.62 225 GLY A C 1
ATOM 1802 O O . GLY A 1 225 ? 13.857 21.456 19.404 1.00 47.62 225 GLY A O 1
ATOM 1803 N N . SER A 1 226 ? 13.158 23.064 20.797 1.00 49.16 226 SER A N 1
ATOM 1804 C CA . SER A 1 226 ? 12.780 24.026 19.744 1.00 49.16 226 SER A CA 1
ATOM 1805 C C . SER A 1 226 ? 13.817 25.131 19.487 1.00 49.16 226 SER A C 1
ATOM 1807 O O . SER A 1 226 ? 13.500 26.113 18.818 1.00 49.16 226 SER A O 1
ATOM 1809 N N . ARG A 1 227 ? 15.040 25.017 20.029 1.00 51.12 227 ARG A N 1
ATOM 1810 C CA . ARG A 1 227 ? 16.102 26.036 19.875 1.00 51.12 227 ARG A CA 1
ATOM 1811 C C . ARG A 1 227 ? 17.260 25.642 18.952 1.00 51.12 227 ARG A C 1
ATOM 1813 O O . ARG A 1 227 ? 18.184 26.431 18.811 1.00 51.12 227 ARG A O 1
ATOM 1820 N N . ASN A 1 228 ? 17.174 24.479 18.304 1.00 48.56 228 ASN A N 1
ATOM 1821 C CA . ASN A 1 228 ? 18.084 24.054 17.239 1.00 48.56 228 ASN A CA 1
ATOM 1822 C C . ASN A 1 228 ? 17.276 23.704 15.981 1.00 48.56 228 ASN A C 1
ATOM 1824 O O . ASN A 1 228 ? 17.061 22.534 15.670 1.00 48.56 228 ASN A O 1
ATOM 1828 N N . SER A 1 229 ? 16.784 24.722 15.285 1.00 45.25 229 SER A N 1
ATOM 1829 C CA . SER A 1 229 ? 16.418 24.683 13.863 1.00 45.25 229 SER A CA 1
ATOM 1830 C C . SER A 1 229 ? 16.566 26.089 13.310 1.00 45.25 229 SER A C 1
ATOM 1832 O O . SER A 1 229 ? 16.076 27.018 13.991 1.00 45.25 229 SER A O 1
#

Foldseek 3Di:
DDDDDDDDDDDDDPPQWDDDPHDTDGNPDDPPPPPPPPDPVRVVVVVVVVVVVVVVVVVVVVVVVVVVVVVVVVVVVVVVVVVVVVVVVVVVVVVVVVVVVVVVVVVVVVVVVVVVVVVVVVVVVVVVVVVVVVVVVVVVVVVVVVVVVVVVVVVVVVVVVPPPDDDDPPDPPPPPPVVVVVVVVVVVVVVVVVVVVVVVVVVVVVVVVVVVVVVVVVVVVVVVVPPPD

pLDDT: mean 82.65, std 20.01, range [35.53, 98.69]